Protein AF-A0A349UQ66-F1 (afdb_monomer)

Secondary structure (DSSP, 8-state):
------SSSHHHHHHHHHHHHHHHHSS-----PPPPPPPHHHHHHHHHHHHHHHHT----EEEE-TTT--EEEEESTTS----GGGHHHHHHHHHHHHH-TT-EEEEEEEEETTEEEEE---BS-TT-HHHHHHTT--TTHHHHHHHHHHHTT-SEEEEEEEEE--SSTTSS-TTS-GGGTTBGGG----SB--GGGEEEEEEEEETTEEEEEEES--TT-EEEE--EEESS-EEEEEE-TTSSEEEEEEEEETT----EEEE-S-HHHHHHHHHHHHHHHTT-EEEEEEEEEEGGG----TTPPPSEEEEEEHHHHHHHHHHS--HHHHHHHHHHHTTSSHHHHHHHHHHHHHHHH-

Sequence (358 aa):
MIVMKTWISSWRQVMWALALAVVLARGAAAQSRPAETPTFQQRAAAKIAEFESAHKAVAGVSVVDVRTGKPLVAFRANELRSPASNQKLLTSAFALARLGGDFRFVTRVYLAGQDVVVLGDYDPTTGDPVLAEQAQKTVYDEPDRWAQAVKAQTQGVRNVYVIVRRDHEAFRHPDWPGGQHDKWYAAPVASLNFNNNCFDVTWAVETGAAVPTLTPSAAGIRVDNQVRVGPRHVWRLTTNADDSVVTLTGTIARGSSDPLSAAVNDPPLLLGRVLADRIARAGVTVAGGAVAIDRERVVIKPEAQPLCQTVTPLADAMARANKRSLNMAAECLFLRAGDGTWAGSAKLMSETLAKEFA

pLDDT: mean 89.82, std 14.53, range [34.19, 98.75]

Mean predicted aligned error: 8.53 Å

Radius of gyration: 34.92 Å; Cα contacts (8 Å, |Δi|>4): 617; chains: 1; bounding box: 92×67×124 Å

Foldseek 3Di:
DDDDDDDDPPPVVVVVVVVVVVVVVVVPPPPPDPPPDDAPQRVVVVVQVVVCVVPVDHDFDWDADPVPRHTSYGRCPPPDDDCVLVVLVLLLVLLCLQQNQFHKWKWFWACDPQEIEIFGLQDQPQLAQVVCVVVVHGSCPVLLVSLVLVVVPAQAHAEYEQEWAPLDPQLADPPDPPVCDFALLRAHTISDAGHSQWKKWWWDQDPQATDIDIPPDAPQAAEAEPEGADCDQDKDWDADQLRSYIYIDYYHYPPDGDMGITHDRDRRQVSQRSSLRSNVVVNHHYHNGYDYDYNVPDDDDPPGDGSDMDIGGPVVLSCCCPVVVRNNSSVSSQCSSAVNHPVRSVVSSVVSCVVVPD

Solvent-accessible surface area (backbone atoms only — not comparable to full-atom values): 19842 Å² total; per-residue (Å²): 138,85,90,87,89,84,90,76,78,75,61,63,62,56,54,53,54,52,50,52,52,54,57,60,58,66,74,64,68,71,74,75,70,76,79,76,78,74,50,73,48,55,52,49,51,52,53,48,53,51,50,24,67,76,66,76,49,88,81,63,43,73,39,63,42,87,89,76,70,47,74,64,35,76,42,60,59,86,59,91,70,88,61,68,80,60,48,48,58,58,38,50,52,38,26,40,75,65,55,38,79,83,30,60,33,53,36,35,34,33,70,61,88,46,28,36,37,37,41,45,52,22,41,50,59,44,30,20,61,68,62,17,53,77,67,77,48,54,47,53,54,63,43,42,54,52,17,52,44,49,48,77,75,39,65,56,32,43,37,26,36,23,39,32,65,75,75,43,98,64,33,54,68,85,88,56,66,74,96,43,44,59,34,42,76,41,21,41,50,48,26,32,39,31,38,61,18,26,42,36,37,38,55,46,81,56,99,77,42,58,45,76,47,62,37,82,67,31,89,70,46,46,76,47,81,63,45,39,64,40,95,47,75,53,65,48,79,49,62,47,81,72,50,40,39,40,39,32,39,49,24,41,25,88,91,62,54,77,67,44,56,31,20,44,60,38,36,39,46,50,45,20,33,38,34,39,36,35,24,39,75,69,69,20,48,63,75,68,40,48,45,71,41,55,48,90,81,57,85,80,58,92,83,64,70,56,69,46,71,49,78,44,54,44,63,57,41,49,44,48,19,67,77,72,59,34,44,44,28,38,50,23,42,36,27,59,48,35,79,55,29,73,70,54,15,51,52,49,39,52,56,50,49,48,72,77,72,108

Nearest PDB structures (foldseek):
  1w5d-assembly1_A  TM=8.407E-01  e=1.326E-17  Bacillus subtilis
  2ex9-assembly1_A  TM=7.722E-01  e=2.239E-18  Escherichia coli
  2exb-assembly1_A  TM=7.715E-01  e=2.239E-18  Escherichia coli
  2ex2-assembly1_A  TM=7.784E-01  e=6.508E-18  Escherichia coli
  1w8y-assembly4_D  TM=7.994E-01  e=1.130E-15  Actinomadura sp. R39

Structure (mmCIF, N/CA/C/O backbone):
data_AF-A0A349UQ66-F1
#
_entry.id   AF-A0A349UQ66-F1
#
loop_
_atom_site.group_PDB
_atom_site.id
_atom_site.type_symbol
_atom_site.label_atom_id
_atom_site.label_alt_id
_atom_site.label_comp_id
_atom_site.label_asym_id
_atom_site.label_entity_id
_atom_site.label_seq_id
_atom_site.pdbx_PDB_ins_code
_atom_site.Cartn_x
_atom_site.Cartn_y
_atom_site.Cartn_z
_atom_site.occupancy
_atom_site.B_iso_or_equiv
_atom_site.auth_seq_id
_atom_site.auth_comp_id
_atom_site.auth_asym_id
_atom_site.auth_atom_id
_atom_site.pdbx_PDB_model_num
ATOM 1 N N . MET A 1 1 ? 68.318 39.816 -99.409 1.00 34.19 1 MET A N 1
ATOM 2 C CA . MET A 1 1 ? 67.307 40.896 -99.419 1.00 34.19 1 MET A CA 1
ATOM 3 C C . MET A 1 1 ? 66.052 40.359 -98.748 1.00 34.19 1 MET A C 1
ATOM 5 O O . MET A 1 1 ? 65.408 39.502 -99.317 1.00 34.19 1 MET A O 1
ATOM 9 N N . ILE A 1 2 ? 65.935 40.510 -97.428 1.00 38.47 2 ILE A N 1
ATOM 10 C CA . ILE A 1 2 ? 65.286 41.641 -96.731 1.00 38.47 2 ILE A CA 1
ATOM 11 C C . ILE A 1 2 ? 63.783 41.352 -96.509 1.00 38.47 2 ILE A C 1
ATOM 13 O O . ILE A 1 2 ? 62.978 41.482 -97.417 1.00 38.47 2 ILE A O 1
ATOM 17 N N . VAL A 1 3 ? 63.492 41.012 -95.241 1.00 40.66 3 VAL A N 1
ATOM 18 C CA . VAL A 1 3 ? 62.360 41.469 -94.401 1.00 40.66 3 VAL A CA 1
ATOM 19 C C . VAL A 1 3 ? 61.027 40.689 -94.399 1.00 40.66 3 VAL A C 1
ATOM 21 O O . VAL A 1 3 ? 60.507 40.258 -95.416 1.00 40.66 3 VAL A O 1
ATOM 24 N N . MET A 1 4 ? 60.492 40.582 -93.167 1.00 35.16 4 MET A N 1
ATOM 25 C CA . MET A 1 4 ? 59.161 40.131 -92.716 1.00 35.16 4 MET A CA 1
ATOM 26 C C . MET A 1 4 ? 58.945 38.628 -92.465 1.00 35.16 4 MET A C 1
ATOM 28 O O . MET A 1 4 ? 58.029 37.989 -92.969 1.00 35.16 4 MET A O 1
ATOM 32 N N . LYS A 1 5 ? 59.744 38.092 -91.533 1.00 44.28 5 LYS A N 1
ATOM 33 C CA . LYS A 1 5 ? 59.351 36.998 -90.630 1.00 44.28 5 LYS A CA 1
ATOM 34 C C . LYS A 1 5 ? 59.081 37.585 -89.246 1.00 44.28 5 LYS A C 1
ATOM 36 O O . LYS A 1 5 ? 60.048 37.909 -88.573 1.00 44.28 5 LYS A O 1
ATOM 41 N N . THR A 1 6 ? 57.813 37.678 -88.853 1.00 48.97 6 THR A N 1
ATOM 42 C CA . THR A 1 6 ? 57.271 37.585 -87.476 1.00 48.97 6 THR A CA 1
ATOM 43 C C . THR A 1 6 ? 55.869 38.185 -87.499 1.00 48.97 6 THR A C 1
ATOM 45 O O . THR A 1 6 ? 55.767 39.365 -87.787 1.00 48.97 6 THR A O 1
ATOM 48 N N . TRP A 1 7 ? 54.819 37.380 -87.244 1.00 43.44 7 TRP A N 1
ATOM 49 C CA . TRP A 1 7 ? 53.540 37.789 -86.601 1.00 43.44 7 TRP A CA 1
ATOM 50 C C . TRP A 1 7 ? 52.332 36.837 -86.760 1.00 43.44 7 TRP A C 1
ATOM 52 O O . TRP A 1 7 ? 51.206 37.267 -86.554 1.00 43.44 7 TRP A O 1
ATOM 62 N N . ILE A 1 8 ? 52.482 35.543 -87.089 1.00 46.09 8 ILE A N 1
ATOM 63 C CA . ILE A 1 8 ? 51.298 34.636 -87.127 1.00 46.09 8 ILE A CA 1
ATOM 64 C C . ILE A 1 8 ? 51.495 33.302 -86.368 1.00 46.09 8 ILE A C 1
ATOM 66 O O . ILE A 1 8 ? 50.544 32.554 -86.152 1.00 46.09 8 ILE A O 1
ATOM 70 N N . SER A 1 9 ? 52.687 32.992 -85.847 1.00 46.00 9 SER A N 1
ATOM 71 C CA . SER A 1 9 ? 52.951 31.675 -85.234 1.00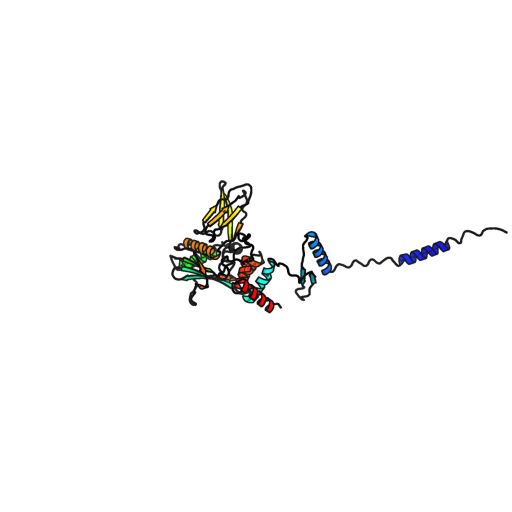 46.00 9 SER A CA 1
ATOM 72 C C . SER A 1 9 ? 52.685 31.561 -83.724 1.00 46.00 9 SER A C 1
ATOM 74 O O . SER A 1 9 ? 52.719 30.449 -83.204 1.00 46.00 9 SER A O 1
ATOM 76 N N . SER A 1 10 ? 52.386 32.648 -83.005 1.00 50.69 10 SER A N 1
ATOM 77 C CA . SER A 1 10 ? 52.276 32.641 -81.532 1.00 50.69 10 SER A CA 1
ATOM 78 C C . SER A 1 10 ? 50.868 32.389 -80.970 1.00 50.69 10 SER A C 1
ATOM 80 O O . SER A 1 10 ? 50.738 32.124 -79.780 1.00 50.69 10 SER A O 1
ATOM 82 N N . TRP A 1 11 ? 49.814 32.382 -81.795 1.00 44.34 11 TRP A N 1
ATOM 83 C CA . TRP A 1 11 ? 48.436 32.188 -81.304 1.00 44.34 11 TRP A CA 1
ATOM 84 C C . TRP A 1 11 ? 47.941 30.739 -81.373 1.00 44.34 11 TRP A C 1
ATOM 86 O O . TRP A 1 11 ? 47.072 30.344 -80.599 1.00 44.34 11 TRP A O 1
ATOM 96 N N . ARG A 1 12 ? 48.513 29.896 -82.245 1.00 48.03 12 ARG A N 1
ATOM 97 C CA . ARG A 1 12 ? 48.083 28.489 -82.355 1.00 48.03 12 ARG A CA 1
ATOM 98 C C . ARG A 1 12 ? 48.599 27.638 -81.191 1.00 48.03 12 ARG A C 1
ATOM 100 O O . ARG A 1 12 ? 47.863 26.786 -80.720 1.00 48.03 12 ARG A O 1
ATOM 107 N N . GLN A 1 13 ? 49.798 27.891 -80.662 1.00 49.00 13 GLN A N 1
ATOM 108 C CA . GLN A 1 13 ? 50.336 27.095 -79.544 1.00 49.00 13 GLN A CA 1
ATOM 109 C C . GLN A 1 13 ? 49.690 27.428 -78.186 1.00 49.00 13 GLN A C 1
ATOM 111 O O . GLN A 1 13 ? 49.506 26.528 -77.370 1.00 49.00 13 GLN A O 1
ATOM 116 N N . VAL A 1 14 ? 49.243 28.671 -77.972 1.00 51.75 14 VAL A N 1
ATOM 117 C CA . VAL A 1 14 ? 48.505 29.063 -76.754 1.00 51.75 14 VAL A CA 1
ATOM 118 C C . VAL A 1 14 ? 47.077 28.491 -76.757 1.00 51.75 14 VAL A C 1
ATOM 120 O O . VAL A 1 14 ? 46.583 28.046 -75.722 1.00 51.75 14 VAL A O 1
ATOM 123 N N . MET A 1 15 ? 46.441 28.396 -77.930 1.00 48.28 15 MET A N 1
ATOM 124 C CA . MET A 1 15 ? 45.089 27.838 -78.074 1.00 48.28 15 MET A CA 1
ATOM 125 C C . MET A 1 15 ? 45.021 26.313 -77.870 1.00 48.28 15 MET A C 1
ATOM 127 O O . MET A 1 15 ? 44.017 25.820 -77.361 1.00 48.28 15 MET A O 1
ATOM 131 N N . TRP A 1 16 ? 46.079 25.557 -78.193 1.00 48.06 16 TRP A N 1
ATOM 132 C CA . TRP A 1 16 ? 46.123 24.107 -77.928 1.00 48.06 16 TRP A CA 1
ATOM 133 C C . TRP A 1 16 ? 46.452 23.768 -76.463 1.00 48.06 16 TRP A C 1
ATOM 135 O O . TRP A 1 16 ? 45.915 22.795 -75.935 1.00 48.06 16 TRP A O 1
ATOM 145 N N . ALA A 1 17 ? 47.250 24.592 -75.770 1.00 48.84 17 ALA A N 1
ATOM 146 C CA . ALA A 1 17 ? 47.527 24.414 -74.340 1.00 48.84 17 ALA A CA 1
ATOM 147 C C . ALA A 1 17 ? 46.302 24.733 -73.455 1.00 48.84 17 ALA A C 1
ATOM 149 O O . ALA A 1 17 ? 46.040 24.029 -72.481 1.00 48.84 17 ALA A O 1
ATOM 150 N N . LEU A 1 18 ? 45.495 25.734 -73.831 1.00 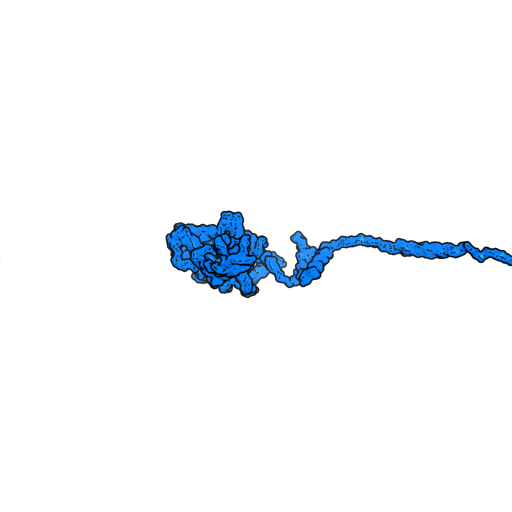48.06 18 LEU A N 1
ATOM 151 C CA . LEU A 1 18 ? 44.232 26.050 -73.149 1.00 48.06 18 LEU A CA 1
ATOM 152 C C . LEU A 1 18 ? 43.115 25.041 -73.464 1.00 48.06 18 LEU A C 1
ATOM 154 O O . LEU A 1 18 ? 42.317 24.728 -72.583 1.00 48.06 18 LEU A O 1
ATOM 158 N N . ALA A 1 19 ? 43.081 24.465 -74.670 1.00 50.81 19 ALA A N 1
ATOM 159 C CA . ALA A 1 19 ? 42.109 23.425 -75.012 1.00 50.81 19 ALA A CA 1
ATOM 160 C C . ALA A 1 19 ? 42.363 22.103 -74.259 1.00 50.81 19 ALA A C 1
ATOM 162 O O . ALA A 1 19 ? 41.409 21.465 -73.818 1.00 50.81 19 ALA A O 1
ATOM 163 N N . LEU A 1 20 ? 43.626 21.715 -74.029 1.00 47.91 20 LEU A N 1
ATOM 164 C CA . LEU A 1 20 ? 43.951 20.503 -73.263 1.00 47.91 20 LEU A CA 1
ATOM 165 C C . LEU A 1 20 ? 43.727 20.683 -71.748 1.00 47.91 20 LEU A C 1
ATOM 167 O O . LEU A 1 20 ? 43.276 19.753 -71.080 1.00 47.91 20 LEU A O 1
ATOM 171 N N . ALA A 1 21 ? 43.948 21.890 -71.213 1.00 49.84 21 ALA A N 1
ATOM 172 C CA . ALA A 1 21 ? 43.634 22.217 -69.820 1.00 49.84 21 ALA A CA 1
ATOM 173 C C . ALA A 1 21 ? 42.116 22.257 -69.550 1.00 49.84 21 ALA A C 1
ATOM 175 O O . ALA A 1 21 ? 41.668 21.826 -68.491 1.00 49.84 21 ALA A O 1
ATOM 176 N N . VAL A 1 22 ? 41.301 22.692 -70.520 1.00 51.09 22 VAL A N 1
ATOM 177 C CA . VAL A 1 22 ? 39.831 22.690 -70.395 1.00 51.09 22 VAL A CA 1
ATOM 178 C C . VAL A 1 22 ? 39.230 21.292 -70.600 1.00 51.09 22 VAL A C 1
ATOM 180 O O . VAL A 1 22 ? 38.212 20.977 -69.983 1.00 51.09 22 VAL A O 1
ATOM 183 N N . VAL A 1 23 ? 39.859 20.413 -71.389 1.00 51.09 23 VAL A N 1
ATOM 184 C CA . VAL A 1 23 ? 39.410 19.013 -71.538 1.00 51.09 23 VAL A CA 1
ATOM 185 C C . VAL A 1 23 ? 39.797 18.152 -70.325 1.00 51.09 23 VAL A C 1
ATOM 187 O O . VAL A 1 23 ? 38.997 17.316 -69.911 1.00 51.09 23 VAL A O 1
ATOM 190 N N . LEU A 1 24 ? 40.933 18.412 -69.665 1.00 48.69 24 LEU A N 1
ATOM 191 C CA . LEU A 1 24 ? 41.292 17.740 -68.404 1.00 48.69 24 LEU A CA 1
ATOM 192 C C . LEU A 1 24 ? 40.566 18.319 -67.173 1.00 48.69 24 LEU A C 1
ATOM 194 O O . LEU A 1 24 ? 40.288 17.578 -66.234 1.00 48.69 24 LEU A O 1
ATOM 198 N N . ALA A 1 25 ? 40.163 19.595 -67.190 1.00 48.03 25 ALA A N 1
ATOM 199 C CA . ALA A 1 25 ? 39.347 20.187 -66.121 1.00 48.03 25 ALA A CA 1
ATOM 200 C C . ALA A 1 25 ? 37.848 19.831 -66.212 1.00 48.03 25 ALA A C 1
ATOM 202 O O . ALA A 1 25 ? 37.127 19.947 -65.223 1.00 48.03 25 ALA A O 1
ATOM 203 N N . ARG A 1 26 ? 37.359 19.362 -67.369 1.00 48.78 26 ARG A N 1
ATOM 204 C CA . ARG A 1 26 ? 35.967 18.894 -67.538 1.00 48.78 26 ARG A CA 1
ATOM 205 C C . ARG A 1 26 ? 35.746 17.426 -67.157 1.00 48.78 26 ARG A C 1
ATOM 207 O O . ARG A 1 26 ? 34.597 17.017 -67.029 1.00 48.78 26 ARG A O 1
ATOM 214 N N . GLY A 1 27 ? 36.813 16.658 -66.929 1.00 49.09 27 GLY A N 1
ATOM 215 C CA . GLY A 1 27 ? 36.750 15.263 -66.467 1.00 49.09 27 GLY A CA 1
ATOM 216 C C . GLY A 1 27 ? 36.724 15.082 -64.944 1.00 49.09 27 GLY A C 1
ATOM 217 O O . GLY A 1 27 ? 36.554 13.962 -64.475 1.00 49.09 27 GLY A O 1
ATOM 218 N N . ALA A 1 28 ? 36.876 16.161 -64.169 1.00 49.22 28 ALA A N 1
ATOM 219 C CA . ALA A 1 28 ? 36.892 16.129 -62.704 1.00 49.22 28 ALA A CA 1
ATOM 220 C C . ALA A 1 28 ? 35.864 17.085 -62.078 1.00 49.22 28 ALA A C 1
ATOM 222 O O . ALA A 1 28 ? 36.033 17.541 -60.947 1.00 49.22 28 ALA A O 1
ATOM 223 N N . ALA A 1 29 ? 34.759 17.364 -62.779 1.00 52.31 29 ALA A N 1
ATOM 224 C CA . ALA A 1 29 ? 33.533 17.715 -62.079 1.00 52.31 29 ALA A CA 1
ATOM 225 C C . ALA A 1 29 ? 33.102 16.449 -61.336 1.00 52.31 29 ALA A C 1
ATOM 227 O O . ALA A 1 29 ? 32.403 15.604 -61.893 1.00 52.31 29 ALA A O 1
ATOM 228 N N . ALA A 1 30 ? 33.620 16.272 -60.117 1.00 56.97 30 ALA A N 1
ATOM 229 C CA . ALA A 1 30 ? 33.155 15.255 -59.196 1.00 56.97 30 ALA A CA 1
ATOM 230 C C . ALA A 1 30 ? 31.634 15.386 -59.156 1.00 56.97 30 ALA A C 1
ATOM 232 O O . ALA A 1 30 ? 31.110 16.364 -58.625 1.00 56.97 30 ALA A O 1
ATOM 233 N N . GLN A 1 31 ? 30.932 14.452 -59.804 1.00 56.97 31 GLN A N 1
ATOM 234 C CA . GLN A 1 31 ? 29.498 14.309 -59.639 1.00 56.97 31 GLN A CA 1
ATOM 235 C C . GLN A 1 31 ? 29.299 14.185 -58.137 1.00 56.97 31 GLN A C 1
ATOM 237 O O . GLN A 1 31 ? 29.732 13.201 -57.534 1.00 56.97 31 GLN A O 1
ATOM 242 N N . SER A 1 32 ? 28.749 15.229 -57.519 1.00 60.03 32 SER A N 1
ATOM 243 C CA . SER A 1 32 ? 28.380 15.198 -56.118 1.00 60.03 32 SER A CA 1
ATOM 244 C C . SER A 1 32 ? 27.398 14.045 -55.986 1.00 60.03 32 SER A C 1
ATOM 246 O O . SER A 1 32 ? 26.256 14.128 -56.438 1.00 60.03 32 SER A O 1
ATOM 248 N N . ARG A 1 33 ? 27.875 12.915 -55.447 1.00 63.25 33 ARG A N 1
ATOM 249 C CA . ARG A 1 33 ? 26.997 11.809 -55.079 1.00 63.25 33 ARG A CA 1
ATOM 250 C C . ARG A 1 33 ? 25.882 12.425 -54.233 1.00 63.25 33 ARG A C 1
ATOM 252 O O . ARG A 1 33 ? 26.213 13.171 -53.305 1.00 63.25 33 ARG A O 1
ATOM 259 N N . PRO A 1 34 ? 24.597 12.184 -54.551 1.00 62.28 34 PRO A N 1
ATOM 260 C CA . PRO A 1 34 ? 23.521 12.651 -53.691 1.00 62.28 34 PRO A CA 1
ATOM 261 C C . PRO A 1 34 ? 23.829 12.160 -52.277 1.00 62.28 34 PRO A C 1
ATOM 263 O O . PRO A 1 34 ? 24.165 10.988 -52.103 1.00 62.28 34 PRO A O 1
ATOM 266 N N . ALA A 1 35 ? 23.822 13.075 -51.303 1.00 70.94 35 ALA A N 1
ATOM 267 C CA . ALA A 1 35 ? 24.162 12.741 -49.928 1.00 70.94 35 ALA A CA 1
ATOM 268 C C . ALA A 1 35 ? 23.290 11.558 -49.490 1.00 70.94 35 ALA A C 1
ATOM 270 O O . ALA A 1 35 ? 22.060 11.650 -49.524 1.00 70.94 35 ALA A O 1
ATOM 271 N N . GLU A 1 36 ? 23.921 10.432 -49.150 1.00 80.88 36 GLU A N 1
ATOM 272 C CA . GLU A 1 36 ? 23.189 9.256 -48.694 1.00 80.88 36 GLU A CA 1
ATOM 273 C C . GLU A 1 36 ? 22.364 9.647 -47.469 1.00 80.88 36 GLU A C 1
ATOM 275 O O . GLU A 1 36 ? 22.871 10.243 -46.515 1.00 80.88 36 GLU A O 1
ATOM 280 N N . THR A 1 37 ? 21.063 9.350 -47.513 1.00 85.38 37 THR A N 1
ATOM 281 C CA . THR A 1 37 ? 20.193 9.604 -46.367 1.00 85.38 37 THR A CA 1
ATOM 282 C C . THR A 1 37 ? 20.671 8.728 -45.211 1.00 85.38 37 THR A C 1
ATOM 284 O O . THR A 1 37 ? 20.757 7.510 -45.392 1.00 85.38 37 THR A O 1
ATOM 287 N N . PRO A 1 38 ? 20.964 9.299 -44.028 1.00 87.88 38 PRO A N 1
ATOM 288 C CA . PRO A 1 38 ? 21.459 8.518 -42.908 1.00 87.88 38 PRO A CA 1
ATOM 289 C C . PRO A 1 38 ? 20.493 7.386 -42.553 1.00 87.88 38 PRO A C 1
ATOM 291 O O . PRO A 1 38 ? 19.284 7.598 -42.396 1.00 87.88 38 PRO A O 1
ATOM 294 N N . THR A 1 39 ? 21.039 6.185 -42.383 1.00 91.69 39 THR A N 1
ATOM 295 C CA . THR A 1 39 ? 20.297 5.010 -41.911 1.00 91.69 39 THR A CA 1
ATOM 296 C C . THR A 1 39 ? 19.649 5.281 -40.550 1.00 91.69 39 THR A C 1
ATOM 298 O O . THR A 1 39 ? 20.044 6.188 -39.810 1.00 91.69 39 THR A O 1
ATOM 301 N N . PHE A 1 40 ? 18.641 4.488 -40.175 1.00 90.75 40 PHE A N 1
ATOM 302 C CA . PHE A 1 40 ? 18.022 4.596 -38.849 1.00 90.75 40 PHE A CA 1
ATOM 303 C C . PHE A 1 40 ? 19.060 4.471 -37.722 1.00 90.75 40 PHE A C 1
ATOM 305 O O . PHE A 1 40 ? 19.048 5.266 -36.785 1.00 90.75 40 PHE A O 1
ATOM 312 N N . GLN A 1 41 ? 20.014 3.554 -37.878 1.00 90.25 41 GLN A N 1
ATOM 313 C CA . GLN A 1 41 ? 21.129 3.326 -36.967 1.00 90.25 41 GLN A CA 1
ATOM 314 C C . GLN A 1 41 ? 22.021 4.562 -36.832 1.00 90.25 41 GLN A C 1
ATOM 316 O O . GLN A 1 41 ? 22.325 4.977 -35.717 1.00 90.25 41 GLN A O 1
ATOM 321 N N . GLN A 1 42 ? 22.406 5.182 -37.952 1.00 91.94 42 GLN A N 1
ATOM 322 C CA . GLN A 1 42 ? 23.227 6.397 -37.944 1.00 91.94 42 GLN A CA 1
ATOM 323 C C . GLN A 1 42 ? 22.492 7.574 -37.293 1.00 91.94 42 GLN A C 1
ATOM 325 O O . GLN A 1 42 ? 23.088 8.304 -36.503 1.00 91.94 42 GLN A O 1
ATOM 330 N N . ARG A 1 43 ? 21.187 7.735 -37.558 1.00 94.69 43 ARG A N 1
ATOM 331 C CA . ARG A 1 43 ? 20.370 8.770 -36.900 1.00 94.69 43 ARG A CA 1
ATOM 332 C C . ARG A 1 43 ? 20.260 8.536 -35.394 1.00 94.69 43 ARG A C 1
ATOM 334 O O . ARG A 1 43 ? 20.397 9.486 -34.628 1.00 94.69 43 ARG A O 1
ATOM 341 N N . ALA A 1 44 ? 20.049 7.291 -34.970 1.00 94.75 44 ALA A N 1
ATOM 342 C CA . ALA A 1 44 ? 20.002 6.932 -33.557 1.00 94.75 44 ALA A CA 1
ATOM 343 C C . ALA A 1 44 ? 21.350 7.191 -32.867 1.00 94.75 44 ALA A C 1
ATOM 345 O O . ALA A 1 44 ? 21.381 7.846 -31.831 1.00 94.75 44 ALA A O 1
ATOM 346 N N . ALA A 1 45 ? 22.464 6.763 -33.471 1.00 94.38 45 ALA A N 1
ATOM 347 C CA . ALA A 1 45 ? 23.807 6.998 -32.942 1.00 94.38 45 ALA A CA 1
ATOM 348 C C . ALA A 1 45 ? 24.119 8.496 -32.795 1.00 94.38 45 ALA A C 1
ATOM 350 O O . ALA A 1 45 ? 24.632 8.913 -31.760 1.00 94.38 45 ALA A O 1
ATOM 351 N N . ALA A 1 46 ? 23.748 9.316 -33.785 1.00 95.62 46 ALA A N 1
ATOM 352 C CA . ALA A 1 46 ? 23.912 10.766 -33.709 1.00 95.62 46 ALA A CA 1
ATOM 353 C C . ALA A 1 46 ? 23.101 11.380 -32.555 1.00 95.62 46 ALA A C 1
ATOM 355 O O . ALA A 1 46 ? 23.631 12.195 -31.804 1.00 95.62 46 ALA A O 1
ATOM 356 N N . LYS A 1 47 ? 21.844 10.952 -32.363 1.00 96.44 47 LYS A N 1
ATOM 357 C CA . LYS A 1 47 ? 21.008 11.409 -31.240 1.00 96.44 47 LYS A CA 1
ATOM 358 C C . LYS A 1 47 ? 21.527 10.969 -29.879 1.00 96.44 47 LYS A C 1
ATOM 360 O O . LYS A 1 47 ? 21.448 11.740 -28.927 1.00 96.44 47 LYS A O 1
ATOM 365 N N . ILE A 1 48 ? 22.082 9.765 -29.788 1.00 96.19 48 ILE A N 1
ATOM 366 C CA . ILE A 1 48 ? 22.724 9.288 -28.564 1.00 96.19 48 ILE A CA 1
ATOM 367 C C . ILE A 1 48 ? 23.952 10.148 -28.253 1.00 96.19 48 ILE A C 1
ATOM 369 O O . ILE A 1 48 ? 24.051 10.671 -27.150 1.00 96.19 48 ILE A O 1
ATOM 373 N N . ALA A 1 49 ? 24.839 10.371 -29.226 1.00 95.88 49 ALA A N 1
ATOM 374 C CA . ALA A 1 49 ? 26.028 11.202 -29.034 1.00 95.88 49 ALA A CA 1
ATOM 375 C C . ALA A 1 49 ? 25.678 12.649 -28.634 1.00 95.88 49 ALA A C 1
ATOM 377 O O . ALA A 1 49 ? 26.297 13.211 -27.731 1.00 95.88 49 ALA A O 1
ATOM 378 N N . GLU A 1 50 ? 24.653 13.233 -29.264 1.00 97.00 50 GLU A N 1
ATOM 379 C CA . GLU A 1 50 ? 24.105 14.545 -28.901 1.00 97.00 50 GLU A CA 1
ATOM 380 C C . GLU A 1 50 ? 23.626 14.564 -27.440 1.00 97.00 50 GLU A C 1
ATOM 382 O O . GLU A 1 50 ? 24.009 15.453 -26.678 1.00 97.00 50 GLU A O 1
ATOM 387 N N . PHE A 1 51 ? 22.844 13.560 -27.025 1.00 96.62 51 PHE A N 1
ATOM 388 C CA . PHE A 1 51 ? 22.353 13.436 -25.652 1.00 96.62 51 PHE A CA 1
ATOM 389 C C . PHE A 1 51 ? 23.497 13.315 -24.638 1.00 96.62 51 PHE A C 1
ATOM 391 O O . PHE A 1 51 ? 23.509 14.055 -23.651 1.00 96.62 51 PHE A O 1
ATOM 398 N N . GLU A 1 52 ? 24.457 12.419 -24.887 1.00 97.06 52 GLU A N 1
ATOM 399 C CA . GLU A 1 52 ? 25.604 12.185 -24.003 1.00 97.06 52 GLU A CA 1
ATOM 400 C C . GLU A 1 52 ? 26.457 13.444 -23.844 1.00 97.06 52 GLU A C 1
ATOM 402 O O . GLU A 1 52 ? 26.800 13.817 -22.721 1.00 97.06 52 GLU A O 1
ATOM 407 N N . SER A 1 53 ? 26.735 14.143 -24.949 1.00 97.25 53 SER A N 1
ATOM 408 C CA . SER A 1 53 ? 27.497 15.393 -24.932 1.00 97.25 53 SER A CA 1
ATOM 409 C C . SER A 1 53 ? 26.760 16.506 -24.186 1.00 97.25 53 SER A C 1
ATOM 411 O O . SER A 1 53 ? 27.374 17.219 -23.393 1.00 97.25 53 SER A O 1
ATOM 413 N N . ALA A 1 54 ? 25.457 16.675 -24.431 1.00 97.88 54 ALA A N 1
ATOM 414 C CA . ALA A 1 54 ? 24.671 17.752 -23.831 1.00 97.88 54 ALA A CA 1
ATOM 415 C C . ALA A 1 54 ? 24.473 17.564 -22.318 1.00 97.88 54 ALA A C 1
ATOM 417 O O . ALA A 1 54 ? 24.522 18.535 -21.565 1.00 97.88 54 ALA A O 1
ATOM 418 N N . HIS A 1 55 ? 24.283 16.321 -21.866 1.00 96.44 55 HIS A N 1
ATOM 419 C CA . HIS A 1 55 ? 23.943 16.014 -20.472 1.00 96.44 55 HIS A CA 1
ATOM 420 C C . HIS A 1 55 ? 25.122 15.482 -19.654 1.00 96.44 55 HIS A C 1
ATOM 422 O O . HIS A 1 55 ? 24.959 15.239 -18.459 1.00 96.44 55 HIS A O 1
ATOM 428 N N . LYS A 1 56 ? 26.298 15.287 -20.270 1.00 95.44 56 LYS A N 1
ATOM 429 C CA . LYS A 1 56 ? 27.455 14.613 -19.653 1.00 95.44 56 LYS A CA 1
ATOM 430 C C . LYS A 1 56 ? 27.056 13.259 -19.049 1.00 95.44 56 LYS A C 1
ATOM 432 O O . LYS A 1 56 ? 27.425 12.928 -17.924 1.00 95.44 56 LYS A O 1
ATOM 437 N N . ALA A 1 57 ? 26.256 12.505 -19.799 1.00 93.69 57 ALA A N 1
ATOM 438 C CA . ALA A 1 57 ? 25.651 11.247 -19.378 1.00 93.69 57 ALA A CA 1
ATOM 439 C C . ALA A 1 57 ? 26.086 10.092 -20.287 1.00 93.69 57 ALA A C 1
ATOM 441 O O . ALA A 1 57 ? 26.643 10.305 -21.360 1.00 93.69 57 ALA A O 1
ATOM 442 N N . VAL A 1 58 ? 25.802 8.865 -19.852 1.00 92.88 58 VAL A N 1
ATOM 443 C CA . VAL A 1 58 ? 26.049 7.634 -20.609 1.00 92.88 58 VAL A CA 1
ATOM 444 C C . VAL A 1 58 ? 24.717 6.937 -20.860 1.00 92.88 58 VAL A C 1
ATOM 446 O O . VAL A 1 58 ? 23.984 6.643 -19.917 1.00 92.88 58 VAL A O 1
ATOM 449 N N . ALA A 1 59 ? 24.413 6.662 -22.125 1.00 93.94 59 ALA A N 1
ATOM 450 C CA . ALA A 1 59 ? 23.204 5.986 -22.563 1.00 93.94 59 ALA A CA 1
ATOM 451 C C . ALA A 1 59 ? 23.503 4.564 -23.061 1.00 93.94 59 ALA A C 1
ATOM 453 O O . ALA A 1 59 ? 24.528 4.293 -23.694 1.00 93.94 59 ALA A O 1
ATOM 454 N N . GLY A 1 60 ? 22.562 3.661 -22.787 1.00 94.00 60 GLY A N 1
ATOM 455 C CA . GLY A 1 60 ? 22.418 2.374 -23.461 1.00 94.00 60 GLY A CA 1
ATOM 456 C C . GLY A 1 60 ? 21.063 2.344 -24.163 1.00 94.00 60 GLY A C 1
ATOM 457 O O . GLY A 1 60 ? 20.060 2.747 -23.577 1.00 94.00 60 GLY A O 1
ATOM 458 N N . VAL A 1 61 ? 21.031 1.921 -25.426 1.00 95.31 61 VAL A N 1
ATOM 459 C CA . VAL A 1 61 ? 19.824 1.915 -26.261 1.00 95.31 61 VAL A CA 1
ATOM 460 C C . VAL A 1 61 ? 19.707 0.583 -26.991 1.00 95.31 61 VAL A C 1
ATOM 462 O O . VAL A 1 61 ? 20.609 0.184 -27.728 1.00 95.31 61 VAL A O 1
ATOM 465 N N . SER A 1 62 ? 18.560 -0.072 -26.821 1.00 95.00 62 SER A N 1
ATOM 466 C CA . SER A 1 62 ? 18.159 -1.259 -27.573 1.00 95.00 62 SER A CA 1
ATOM 467 C C . SER A 1 62 ? 16.802 -0.999 -28.218 1.00 95.00 62 SER A C 1
ATOM 469 O O . SER A 1 62 ? 15.841 -0.651 -27.532 1.00 95.00 62 SER A O 1
ATOM 471 N N . VAL A 1 63 ? 16.730 -1.130 -29.540 1.00 95.75 63 VAL A N 1
ATOM 472 C CA . VAL A 1 63 ? 15.483 -1.051 -30.308 1.00 95.75 63 VAL A CA 1
ATOM 473 C C . VAL A 1 63 ? 15.376 -2.324 -31.121 1.00 95.75 63 VAL A C 1
ATOM 475 O O . VAL A 1 63 ? 16.272 -2.629 -31.909 1.00 95.75 63 VAL A O 1
ATOM 478 N N . VAL A 1 64 ? 14.280 -3.050 -30.944 1.00 95.31 64 VAL A N 1
ATOM 479 C CA . VAL A 1 64 ? 14.051 -4.356 -31.564 1.00 95.31 64 VAL A CA 1
ATOM 480 C C . VAL A 1 64 ? 12.740 -4.318 -32.336 1.00 95.31 64 VAL A C 1
ATOM 482 O O . VAL A 1 64 ? 11.743 -3.772 -31.863 1.00 95.31 64 VAL A O 1
ATOM 485 N N . ASP A 1 65 ? 12.738 -4.894 -33.533 1.00 95.06 65 ASP A N 1
ATOM 486 C CA . ASP A 1 65 ? 11.508 -5.154 -34.270 1.00 95.06 65 ASP A CA 1
ATOM 487 C C . ASP A 1 65 ? 10.748 -6.301 -33.588 1.00 95.06 65 ASP A C 1
ATOM 489 O O . ASP A 1 65 ? 11.200 -7.443 -33.578 1.00 95.06 65 ASP A O 1
ATOM 493 N N . VAL A 1 66 ? 9.584 -6.001 -33.012 1.00 95.19 66 VAL A N 1
ATOM 494 C CA . VAL A 1 66 ? 8.811 -6.967 -32.211 1.00 95.19 66 VAL A CA 1
ATOM 495 C C . VAL A 1 66 ? 8.229 -8.131 -33.020 1.00 95.19 66 VAL A C 1
ATOM 497 O O . VAL A 1 66 ? 7.839 -9.133 -32.433 1.00 95.19 66 VAL A O 1
ATOM 500 N N . ARG A 1 67 ? 8.144 -8.021 -34.355 1.00 95.69 67 ARG A N 1
ATOM 501 C CA . ARG A 1 67 ? 7.619 -9.095 -35.217 1.00 95.69 67 ARG A CA 1
ATOM 502 C C . ARG A 1 67 ? 8.700 -10.102 -35.579 1.00 95.69 67 ARG A C 1
ATOM 504 O O . ARG A 1 67 ? 8.415 -11.283 -35.729 1.00 95.69 67 ARG A O 1
ATOM 511 N N . THR A 1 68 ? 9.920 -9.618 -35.777 1.00 95.56 68 THR A N 1
ATOM 512 C CA . THR A 1 68 ? 11.042 -10.414 -36.291 1.00 95.56 68 THR A CA 1
ATOM 513 C C . THR A 1 68 ? 12.110 -10.705 -35.241 1.00 95.56 68 THR A C 1
ATOM 515 O O . THR A 1 68 ? 12.997 -11.511 -35.502 1.00 95.56 68 THR A O 1
ATOM 518 N N . GLY A 1 69 ? 12.076 -10.022 -34.094 1.00 91.88 69 GLY A N 1
ATOM 519 C CA . GLY A 1 69 ? 13.118 -10.068 -33.066 1.00 91.88 69 GLY A CA 1
ATOM 520 C C . GLY A 1 69 ? 14.436 -9.410 -33.490 1.00 91.88 69 GLY A C 1
ATOM 521 O O . GLY A 1 69 ? 15.418 -9.465 -32.752 1.00 91.88 69 GLY A O 1
ATOM 522 N N . LYS A 1 70 ? 14.499 -8.792 -34.678 1.00 94.62 70 LYS A N 1
ATOM 523 C CA . LYS A 1 70 ? 15.749 -8.241 -35.208 1.00 94.62 70 LYS A CA 1
ATOM 524 C C . LYS A 1 70 ? 16.125 -6.943 -34.486 1.00 94.62 70 LYS A C 1
ATOM 526 O O . LYS A 1 70 ? 15.287 -6.039 -34.402 1.00 94.62 70 LYS A O 1
ATOM 531 N N . PRO A 1 71 ? 17.379 -6.796 -34.020 1.00 94.50 71 PRO A N 1
ATOM 532 C CA . PRO A 1 71 ? 17.845 -5.534 -33.468 1.00 94.50 71 PRO A CA 1
ATOM 533 C C . PRO A 1 71 ? 17.921 -4.483 -34.580 1.00 94.50 71 PRO A C 1
ATOM 535 O O . PRO A 1 71 ? 18.618 -4.653 -35.581 1.00 94.50 71 PRO A O 1
ATOM 538 N N . LEU A 1 72 ? 17.198 -3.382 -34.397 1.00 94.81 72 LEU A N 1
ATOM 539 C CA . LEU A 1 72 ? 17.256 -2.201 -35.254 1.00 94.81 72 LEU A CA 1
ATOM 540 C C . LEU A 1 72 ? 18.323 -1.221 -34.763 1.00 94.81 72 LEU A C 1
ATOM 542 O O . LEU A 1 72 ? 18.983 -0.591 -35.582 1.00 94.81 72 LEU A O 1
ATOM 546 N N . VAL A 1 73 ? 18.509 -1.108 -33.445 1.00 95.69 73 VAL A N 1
A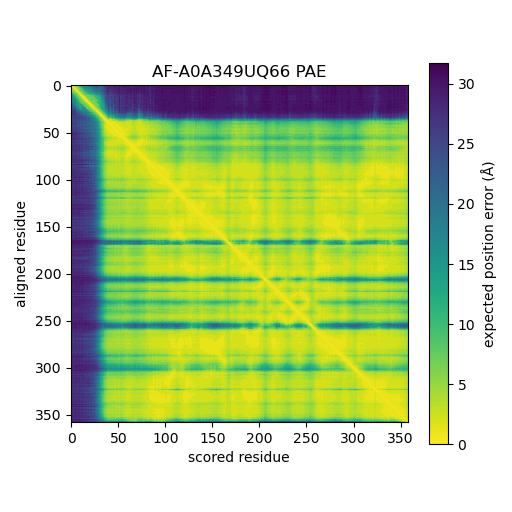TOM 547 C CA . VAL A 1 73 ? 19.583 -0.341 -32.793 1.00 95.69 73 VAL A CA 1
ATOM 548 C C . VAL A 1 73 ? 20.086 -1.145 -31.601 1.00 95.69 73 VAL A C 1
ATOM 550 O O . VAL A 1 73 ? 19.284 -1.609 -30.796 1.00 95.69 73 VAL A O 1
ATOM 553 N N . ALA A 1 74 ? 21.405 -1.271 -31.471 1.00 95.00 74 ALA A N 1
ATOM 554 C CA . ALA A 1 74 ? 22.059 -1.877 -30.317 1.00 95.00 74 ALA A CA 1
ATOM 555 C C . ALA A 1 74 ? 23.293 -1.044 -29.948 1.00 95.00 74 ALA A C 1
ATOM 557 O O . ALA A 1 74 ? 24.380 -1.241 -30.486 1.00 95.00 74 ALA A O 1
ATOM 558 N N . PHE A 1 75 ? 23.116 -0.072 -29.057 1.00 94.69 75 PHE A N 1
ATOM 559 C CA . PHE A 1 75 ? 24.181 0.804 -28.574 1.00 94.69 75 PHE A CA 1
ATOM 560 C C . PHE A 1 75 ? 24.389 0.560 -27.084 1.00 94.69 75 PHE A C 1
ATOM 562 O O . PHE A 1 75 ? 23.489 0.838 -26.294 1.00 94.69 75 PHE A O 1
ATOM 569 N N . ARG A 1 76 ? 25.543 -0.004 -26.697 1.00 95.06 76 ARG A N 1
ATOM 570 C CA . ARG A 1 76 ? 25.823 -0.432 -25.308 1.00 95.06 76 ARG A CA 1
ATOM 571 C C . ARG A 1 76 ? 24.689 -1.283 -24.703 1.00 95.06 76 ARG A C 1
ATOM 573 O O . ARG A 1 76 ? 24.419 -1.227 -23.509 1.00 95.06 76 ARG A O 1
ATOM 580 N N . ALA A 1 77 ? 24.003 -2.060 -25.546 1.00 94.44 77 ALA A N 1
ATOM 581 C CA . ALA A 1 77 ? 22.755 -2.742 -25.196 1.00 94.44 77 ALA A CA 1
ATOM 582 C C . ALA A 1 77 ? 22.930 -3.871 -24.162 1.00 94.44 77 ALA A C 1
ATOM 584 O O . ALA A 1 77 ? 21.969 -4.226 -23.491 1.00 94.44 77 ALA A O 1
ATOM 585 N N . ASN A 1 78 ? 24.151 -4.399 -24.019 1.00 94.06 78 ASN A N 1
ATOM 586 C CA . ASN A 1 78 ? 24.484 -5.480 -23.085 1.00 94.06 78 ASN A CA 1
ATOM 587 C C . ASN A 1 78 ? 25.203 -4.981 -21.819 1.00 94.06 78 ASN A C 1
ATOM 589 O O . ASN A 1 78 ? 25.659 -5.786 -21.011 1.00 94.06 78 ASN A O 1
ATOM 593 N N . GLU A 1 79 ? 25.358 -3.666 -21.647 1.00 95.56 79 GLU A N 1
ATOM 594 C CA . GLU A 1 79 ? 25.984 -3.104 -20.451 1.00 95.56 79 GLU A CA 1
ATOM 595 C C . GLU A 1 79 ? 24.950 -2.956 -19.331 1.00 95.56 79 GLU A C 1
ATOM 597 O O . GLU A 1 79 ? 23.881 -2.378 -19.535 1.00 95.56 79 GLU A O 1
ATOM 602 N N . LEU A 1 80 ? 25.274 -3.446 -18.131 1.00 94.69 80 LEU A N 1
ATOM 603 C CA . LEU A 1 80 ? 24.382 -3.355 -16.975 1.00 94.69 80 LEU A CA 1
ATOM 604 C C . LEU A 1 80 ? 24.169 -1.896 -16.551 1.00 94.69 80 LEU A C 1
ATOM 606 O O . LEU A 1 80 ? 25.114 -1.111 -16.431 1.00 94.69 80 LEU A O 1
ATOM 610 N N . ARG A 1 81 ? 22.909 -1.541 -16.287 1.00 93.12 81 ARG A N 1
ATOM 611 C CA . ARG A 1 81 ? 22.471 -0.208 -15.850 1.00 93.12 81 ARG A CA 1
ATOM 612 C C . ARG A 1 81 ? 21.399 -0.341 -14.774 1.00 93.12 81 ARG A C 1
ATOM 614 O O . ARG A 1 81 ? 20.717 -1.359 -14.706 1.00 93.12 81 ARG A O 1
ATOM 621 N N . SER A 1 82 ? 21.227 0.701 -13.958 1.00 92.56 82 SER A N 1
ATOM 622 C CA . SER A 1 82 ? 20.098 0.759 -13.025 1.00 92.56 82 SER A CA 1
ATOM 623 C C . SER A 1 82 ? 18.796 0.913 -13.820 1.00 92.56 82 SER A C 1
ATOM 625 O O . SER A 1 82 ? 18.654 1.900 -14.546 1.00 92.56 82 SER A O 1
ATOM 627 N N . PRO A 1 83 ? 17.842 -0.027 -13.710 1.00 95.25 83 PRO A N 1
ATOM 628 C CA . PRO A 1 83 ? 16.595 0.036 -14.467 1.00 95.25 83 PRO A CA 1
ATOM 629 C C . PRO A 1 83 ? 15.625 1.088 -13.914 1.00 95.25 83 PRO A C 1
ATOM 631 O O . PRO A 1 83 ? 14.647 1.435 -14.579 1.00 95.25 83 PRO A O 1
ATOM 634 N N . ALA A 1 84 ? 15.860 1.583 -12.692 1.00 95.31 84 ALA A N 1
ATOM 635 C CA . ALA A 1 84 ? 14.888 2.363 -11.934 1.00 95.31 84 ALA A CA 1
ATOM 636 C C . ALA A 1 84 ? 13.496 1.691 -11.982 1.00 95.31 84 ALA A C 1
ATOM 638 O O . ALA A 1 84 ? 13.374 0.471 -11.866 1.00 95.31 84 ALA A O 1
ATOM 639 N N . SER A 1 85 ? 12.429 2.464 -12.192 1.00 97.69 85 SER A N 1
ATOM 640 C CA . SER A 1 85 ? 11.064 1.925 -12.242 1.00 97.69 85 SER A CA 1
ATOM 641 C C . SER A 1 85 ? 10.770 1.014 -13.439 1.00 97.69 85 SER A C 1
ATOM 643 O O . SER A 1 85 ? 9.737 0.348 -13.417 1.00 97.69 85 SER A O 1
ATOM 645 N N . ASN A 1 86 ? 11.661 0.896 -14.431 1.00 97.25 86 ASN A N 1
ATOM 646 C CA . ASN A 1 86 ? 11.486 -0.099 -15.495 1.00 97.25 86 ASN A CA 1
ATOM 647 C C . ASN A 1 86 ? 11.577 -1.536 -14.956 1.00 97.25 86 ASN A C 1
ATOM 649 O O . ASN A 1 86 ? 11.038 -2.447 -15.581 1.00 97.25 86 ASN A O 1
ATOM 653 N N . GLN A 1 87 ? 12.155 -1.739 -13.763 1.00 97.69 87 GLN A N 1
ATOM 654 C CA . GLN A 1 87 ? 12.146 -3.027 -13.062 1.00 97.69 87 GLN A CA 1
ATOM 655 C C . GLN A 1 87 ? 10.727 -3.593 -12.886 1.00 97.69 87 GLN A C 1
ATOM 657 O O . GLN A 1 87 ? 10.534 -4.807 -12.931 1.00 97.69 87 GLN A O 1
ATOM 662 N N . LYS A 1 88 ? 9.713 -2.722 -12.770 1.00 98.50 88 LYS A N 1
ATOM 663 C CA . LYS A 1 88 ? 8.307 -3.122 -12.613 1.00 98.50 88 LYS A CA 1
ATOM 664 C C . LYS A 1 88 ? 7.770 -3.929 -13.797 1.00 98.50 88 LYS A C 1
ATOM 666 O O . LYS A 1 88 ? 6.817 -4.685 -13.616 1.00 98.50 88 LYS A O 1
ATOM 671 N N . LEU A 1 89 ? 8.377 -3.816 -14.983 1.00 97.56 89 LEU A N 1
ATOM 672 C CA . LEU A 1 89 ? 8.025 -4.648 -16.137 1.00 97.56 89 LEU A CA 1
ATOM 673 C C . LEU A 1 89 ? 8.364 -6.122 -15.874 1.00 97.56 89 LEU A C 1
ATOM 675 O O . LEU A 1 89 ? 7.524 -6.986 -16.116 1.00 97.56 89 LEU A O 1
ATOM 679 N N . LEU A 1 90 ? 9.542 -6.402 -15.305 1.00 97.62 90 LEU A N 1
ATOM 680 C CA . LEU A 1 90 ? 9.946 -7.759 -14.920 1.00 97.62 90 LEU A CA 1
ATOM 681 C C . LEU A 1 90 ? 9.091 -8.283 -13.764 1.00 97.62 90 LEU A C 1
ATOM 683 O O . LEU A 1 90 ? 8.614 -9.412 -13.822 1.00 97.62 90 LEU A O 1
ATOM 687 N N . THR A 1 91 ? 8.810 -7.444 -12.764 1.00 98.44 91 THR A N 1
ATOM 688 C CA . THR A 1 91 ? 7.889 -7.786 -11.669 1.00 98.44 91 THR A CA 1
ATOM 689 C C . THR A 1 91 ? 6.490 -8.136 -12.180 1.00 98.44 91 THR A C 1
ATOM 691 O O . THR A 1 91 ? 5.882 -9.100 -11.724 1.00 98.44 91 THR A O 1
ATOM 694 N N . SER A 1 92 ? 5.979 -7.380 -13.153 1.00 98.31 92 SER A N 1
ATOM 695 C CA . SER A 1 92 ? 4.666 -7.616 -13.759 1.00 98.31 92 SER A CA 1
ATOM 696 C C . SER A 1 92 ? 4.637 -8.918 -14.559 1.00 98.31 92 SER A C 1
ATOM 698 O O . SER A 1 92 ? 3.691 -9.692 -14.425 1.00 98.31 92 SER A O 1
ATOM 700 N N . ALA A 1 93 ? 5.681 -9.189 -15.350 1.00 98.12 93 ALA A N 1
ATOM 701 C CA . ALA A 1 93 ? 5.824 -10.450 -16.076 1.00 98.12 93 ALA A CA 1
ATOM 702 C C . ALA A 1 93 ? 5.904 -11.646 -15.114 1.00 98.12 93 ALA A C 1
ATOM 704 O O . ALA A 1 93 ? 5.228 -12.651 -15.320 1.00 98.12 93 ALA A O 1
ATOM 705 N N . PHE A 1 94 ? 6.662 -11.511 -14.023 1.00 98.50 94 PHE A N 1
ATOM 706 C CA . PHE A 1 94 ? 6.771 -12.527 -12.980 1.00 98.50 94 PHE A CA 1
ATOM 707 C C . PHE A 1 94 ? 5.431 -12.816 -12.303 1.00 98.50 94 PHE A C 1
ATOM 709 O O . PHE A 1 94 ? 5.038 -13.978 -12.195 1.00 98.50 94 PHE A O 1
ATOM 716 N N . ALA A 1 95 ? 4.703 -11.771 -11.900 1.00 98.31 95 ALA A N 1
ATOM 717 C CA . ALA A 1 95 ? 3.387 -11.916 -11.292 1.00 98.31 95 ALA A CA 1
ATOM 718 C C . ALA A 1 95 ? 2.399 -12.612 -12.238 1.00 98.31 95 ALA A C 1
ATOM 720 O O . ALA A 1 95 ? 1.710 -13.538 -11.819 1.00 98.31 95 ALA A O 1
ATOM 721 N N . LEU A 1 96 ? 2.375 -12.234 -13.521 1.00 98.19 96 LEU A N 1
ATOM 722 C CA . LEU A 1 96 ? 1.530 -12.886 -14.524 1.00 98.19 96 LEU A CA 1
ATOM 723 C C . LEU A 1 96 ? 1.887 -14.364 -14.719 1.00 98.19 96 LEU A C 1
ATOM 725 O O . LEU A 1 96 ? 0.984 -15.195 -14.744 1.00 98.19 96 LEU A O 1
ATOM 729 N N . ALA A 1 97 ? 3.176 -14.699 -14.817 1.00 97.88 97 ALA A N 1
ATOM 730 C CA . ALA A 1 97 ? 3.630 -16.075 -15.021 1.00 97.88 97 ALA A CA 1
ATOM 731 C C . ALA A 1 97 ? 3.313 -16.994 -13.826 1.00 97.88 97 ALA A C 1
ATOM 733 O O . ALA A 1 97 ? 2.988 -18.164 -14.007 1.00 97.88 97 ALA A O 1
ATOM 734 N N . ARG A 1 98 ? 3.399 -16.475 -12.594 1.00 97.81 98 ARG A N 1
ATOM 735 C CA . ARG A 1 98 ? 3.193 -17.257 -11.359 1.00 97.81 98 ARG A CA 1
ATOM 736 C C . ARG A 1 98 ? 1.749 -17.318 -10.893 1.00 97.81 98 ARG A C 1
ATOM 738 O O . ARG A 1 98 ? 1.312 -18.361 -10.418 1.00 97.81 98 ARG A O 1
ATOM 745 N N . LEU A 1 99 ? 1.042 -16.194 -10.960 1.00 98.00 99 LEU A N 1
ATOM 746 C CA . LEU A 1 99 ? -0.306 -16.059 -10.410 1.00 98.00 99 LEU A CA 1
ATOM 747 C C . LEU A 1 99 ? -1.387 -16.261 -11.481 1.00 98.00 99 LEU A C 1
ATOM 749 O O . LEU A 1 99 ? -2.487 -16.706 -11.158 1.00 98.00 99 LEU A O 1
ATOM 753 N N . GLY A 1 100 ? -1.074 -15.964 -12.746 1.00 97.88 100 GLY A N 1
ATOM 754 C CA . GLY A 1 100 ? -2.029 -15.941 -13.852 1.00 97.88 100 GLY A CA 1
ATOM 755 C C . GLY A 1 100 ? -2.813 -14.626 -13.939 1.00 97.88 100 GLY A C 1
ATOM 756 O O . GLY A 1 100 ? -3.028 -13.933 -12.945 1.00 97.88 100 GLY A O 1
ATOM 757 N N . GLY A 1 101 ? -3.275 -14.274 -15.144 1.00 97.44 101 GLY A N 1
ATOM 758 C CA . GLY A 1 101 ? -4.029 -13.031 -15.386 1.00 97.44 101 GLY A CA 1
ATOM 759 C C . GLY A 1 101 ? -5.381 -12.961 -14.661 1.00 97.44 101 GLY A C 1
ATOM 760 O O . GLY A 1 101 ? -5.846 -11.878 -14.305 1.00 97.44 101 GLY A O 1
ATOM 761 N N . ASP A 1 102 ? -5.979 -14.120 -14.374 1.00 98.00 102 ASP A N 1
ATOM 762 C CA . ASP A 1 102 ? -7.239 -14.234 -13.635 1.00 98.00 102 ASP A CA 1
ATOM 763 C C . ASP A 1 102 ? -7.060 -14.278 -12.115 1.00 98.00 102 ASP A C 1
ATOM 765 O O . ASP A 1 102 ? -8.043 -14.391 -11.379 1.00 98.00 102 ASP A O 1
ATOM 769 N N . PHE A 1 103 ? -5.828 -14.127 -11.619 1.00 98.62 103 PHE A N 1
ATOM 770 C CA . PHE A 1 103 ? -5.576 -14.053 -10.189 1.00 98.62 103 PHE A CA 1
ATOM 771 C C . PHE A 1 103 ? -6.404 -12.948 -9.528 1.00 98.62 103 PHE A C 1
ATOM 773 O O . PHE A 1 103 ? -6.620 -11.861 -10.087 1.00 98.62 103 PHE A O 1
ATOM 780 N N . ARG A 1 104 ? -6.863 -13.241 -8.311 1.00 98.44 104 ARG A N 1
ATOM 781 C CA . ARG A 1 104 ? -7.554 -12.300 -7.439 1.00 98.44 104 ARG A CA 1
ATOM 782 C C . ARG A 1 104 ? -6.884 -12.294 -6.073 1.00 98.44 104 ARG A C 1
ATOM 784 O O . ARG A 1 104 ? -6.741 -13.347 -5.454 1.00 98.44 104 ARG A O 1
ATOM 791 N N . PHE A 1 105 ? -6.541 -11.106 -5.597 1.00 98.38 105 PHE A N 1
ATOM 792 C CA . PHE A 1 105 ? -6.208 -10.887 -4.198 1.00 98.38 105 PHE A CA 1
ATOM 793 C C . PHE A 1 105 ? -7.459 -11.097 -3.353 1.00 98.38 105 PHE A C 1
ATOM 795 O O . PHE A 1 105 ? -8.550 -10.708 -3.775 1.00 98.38 105 PHE A O 1
ATOM 802 N N . VAL A 1 106 ? -7.310 -11.707 -2.174 1.00 97.69 106 VAL A N 1
ATOM 803 C CA . VAL A 1 106 ? -8.438 -11.911 -1.260 1.00 97.69 106 VAL A CA 1
ATOM 804 C C . VAL A 1 106 ? -8.070 -11.536 0.169 1.00 97.69 106 VAL A C 1
ATOM 806 O O . VAL A 1 106 ? -7.356 -12.277 0.846 1.00 97.69 106 VAL A O 1
ATOM 809 N N . THR A 1 107 ? -8.641 -10.435 0.654 1.00 97.62 107 THR A N 1
ATOM 810 C CA . THR A 1 107 ? -8.587 -10.048 2.070 1.00 97.62 107 THR A CA 1
ATOM 811 C C . THR A 1 107 ? -9.829 -1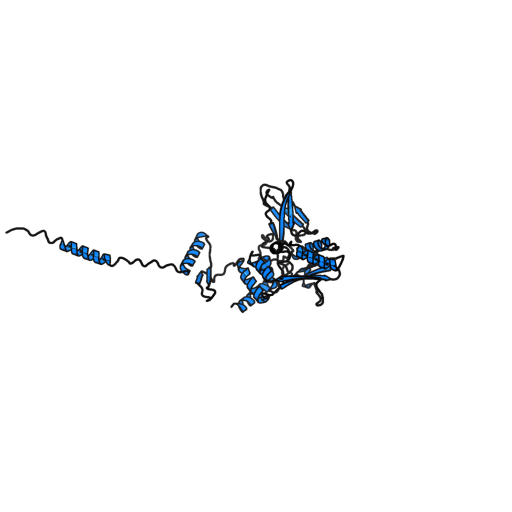0.572 2.777 1.00 97.62 107 THR A C 1
ATOM 813 O O . THR A 1 107 ? -10.943 -10.408 2.285 1.00 97.62 107 THR A O 1
ATOM 816 N N . ARG A 1 108 ? -9.658 -11.239 3.919 1.00 97.75 108 ARG A N 1
ATOM 817 C CA . ARG A 1 108 ? -10.744 -11.895 4.661 1.00 97.75 108 ARG A CA 1
ATOM 818 C C . ARG A 1 108 ? -10.849 -11.346 6.070 1.00 97.75 108 ARG A C 1
ATOM 820 O O . ARG A 1 108 ? -9.833 -11.177 6.741 1.00 97.75 108 ARG A O 1
ATOM 827 N N . VAL A 1 109 ? -12.079 -11.142 6.526 1.00 98.31 109 VAL A N 1
ATOM 828 C CA . VAL A 1 109 ? -12.383 -10.742 7.902 1.00 98.31 109 VAL A CA 1
ATOM 829 C C . VAL A 1 109 ? -13.131 -11.872 8.588 1.00 98.31 109 VAL A C 1
ATOM 831 O O . VAL A 1 109 ? -14.150 -12.341 8.087 1.00 98.31 109 VAL A O 1
ATOM 834 N N . TYR A 1 110 ? -12.636 -12.298 9.740 1.00 97.88 110 TYR A N 1
ATOM 835 C CA . TYR A 1 110 ? -13.210 -13.348 10.572 1.00 97.88 110 TYR A CA 1
ATOM 836 C C . TYR A 1 110 ? -13.626 -12.786 11.928 1.00 97.88 110 TYR A C 1
ATOM 838 O O . TYR A 1 110 ? -13.124 -11.751 12.368 1.00 97.88 110 TYR A O 1
ATOM 846 N N . LEU A 1 111 ? -14.494 -13.526 12.612 1.00 96.31 111 LEU A N 1
ATOM 847 C CA . LEU A 1 111 ? -14.790 -13.334 14.025 1.00 96.31 111 LEU A CA 1
ATOM 848 C C . LEU A 1 111 ? -14.432 -14.619 14.775 1.00 96.31 111 LEU A C 1
ATOM 850 O O . LEU A 1 111 ? -15.029 -15.670 14.550 1.00 96.31 111 LEU A O 1
ATOM 854 N N . ALA A 1 112 ? -13.427 -14.533 15.640 1.00 93.56 112 ALA A N 1
ATOM 855 C CA . ALA A 1 112 ? -12.935 -15.622 16.472 1.00 93.56 112 ALA A CA 1
ATOM 856 C C . ALA A 1 112 ? -13.334 -15.353 17.928 1.00 93.56 112 ALA A C 1
ATOM 858 O O . ALA A 1 112 ? -12.642 -14.656 18.671 1.00 93.56 112 ALA A O 1
ATOM 859 N N . GLY A 1 113 ? -14.497 -15.867 18.333 1.00 92.94 113 GLY A N 1
ATOM 860 C CA . GLY A 1 113 ? -15.098 -15.493 19.613 1.00 92.94 113 GLY A CA 1
ATOM 861 C C . GLY A 1 113 ? -15.461 -14.007 19.616 1.00 92.94 113 GLY A C 1
ATOM 862 O O . GLY A 1 113 ? -16.333 -13.591 18.862 1.00 92.94 113 GLY A O 1
ATOM 863 N N . GLN A 1 114 ? -14.784 -13.211 20.446 1.00 95.31 114 GLN A N 1
ATOM 864 C CA . GLN A 1 114 ? -14.963 -11.754 20.497 1.00 95.31 114 GLN A CA 1
ATOM 865 C C . GLN A 1 114 ? -13.858 -10.979 19.772 1.00 95.31 114 GLN A C 1
ATOM 867 O O . GLN A 1 114 ? -13.847 -9.756 19.846 1.00 95.31 114 GLN A O 1
ATOM 872 N N . ASP A 1 115 ? -12.923 -11.644 19.095 1.00 97.06 115 ASP A N 1
ATOM 873 C CA . ASP A 1 115 ? -11.859 -10.957 18.366 1.00 97.06 115 ASP A CA 1
ATOM 874 C C . ASP A 1 115 ? -12.148 -10.938 16.865 1.00 97.06 115 ASP A C 1
ATOM 876 O O . ASP A 1 115 ? -12.458 -11.964 16.257 1.00 97.06 115 ASP A O 1
ATOM 880 N N . VAL A 1 116 ? -12.015 -9.765 16.253 1.00 98.12 116 VAL A N 1
ATOM 881 C CA . VAL A 1 116 ? -12.046 -9.615 14.796 1.00 98.12 116 VAL A CA 1
ATOM 882 C C . VAL A 1 116 ? -10.654 -9.915 14.264 1.00 98.12 116 VAL A C 1
ATOM 884 O O . VAL A 1 116 ? -9.675 -9.407 14.797 1.00 98.12 116 VAL A O 1
ATOM 887 N N . VAL A 1 117 ? -10.550 -10.724 13.213 1.00 97.62 117 VAL A N 1
ATOM 888 C CA . VAL A 1 117 ? -9.264 -11.101 12.612 1.00 97.62 117 VAL A CA 1
ATOM 889 C C . VAL A 1 117 ? -9.274 -10.758 11.130 1.00 97.62 117 VAL A C 1
ATOM 891 O O . VAL A 1 117 ? -10.122 -11.251 10.391 1.00 97.62 117 VAL A O 1
ATOM 894 N N . VAL A 1 118 ? -8.318 -9.948 10.683 1.00 98.00 118 VAL A N 1
ATOM 895 C CA . VAL A 1 118 ? -8.137 -9.573 9.278 1.00 98.00 118 VAL A CA 1
ATOM 896 C C . VAL A 1 118 ? -6.926 -10.304 8.717 1.00 98.00 118 VAL A C 1
ATOM 898 O O . VAL A 1 118 ? -5.814 -10.160 9.223 1.00 98.00 118 VAL A O 1
ATOM 901 N N . LEU A 1 119 ? -7.137 -11.074 7.655 1.00 96.12 119 LEU A N 1
ATOM 902 C CA . LEU A 1 119 ? -6.090 -11.774 6.921 1.00 96.12 119 LEU A CA 1
ATOM 903 C C . LEU A 1 119 ? -5.995 -11.208 5.508 1.00 96.12 119 LEU A C 1
ATOM 905 O O . LEU A 1 119 ? -6.927 -11.361 4.719 1.00 96.12 119 LEU A O 1
ATOM 909 N N . GLY A 1 120 ? -4.863 -10.585 5.198 1.00 94.06 120 GLY A N 1
ATOM 910 C CA . GLY A 1 120 ? -4.577 -10.049 3.871 1.00 94.06 120 GLY A CA 1
ATOM 911 C C . GLY A 1 120 ? -3.749 -10.988 3.011 1.00 94.06 120 GLY A C 1
ATOM 912 O O . GLY A 1 120 ? -3.149 -11.950 3.499 1.00 94.06 120 GLY A O 1
ATOM 913 N N . ASP A 1 121 ? -3.709 -10.663 1.724 1.00 92.88 121 ASP A N 1
ATOM 914 C CA . ASP A 1 121 ? -2.976 -11.410 0.704 1.00 92.88 121 ASP A CA 1
ATOM 915 C C . ASP A 1 121 ? -2.040 -10.503 -0.115 1.00 92.88 121 ASP A C 1
ATOM 917 O O . ASP A 1 121 ? -1.887 -10.698 -1.314 1.00 92.88 121 ASP A O 1
ATOM 921 N N . TYR A 1 122 ? -1.440 -9.489 0.529 1.00 96.81 122 TYR A N 1
ATOM 922 C CA . TYR A 1 122 ? -0.643 -8.425 -0.112 1.00 96.81 122 TYR A CA 1
ATOM 923 C C . TYR A 1 122 ? -1.432 -7.591 -1.132 1.00 96.81 122 TYR A C 1
ATOM 925 O O . TYR A 1 122 ? -0.867 -7.088 -2.096 1.00 96.81 122 TYR A O 1
ATOM 933 N N . ASP A 1 123 ? -2.741 -7.422 -0.943 1.00 97.62 123 ASP A N 1
ATOM 934 C CA . ASP A 1 123 ? -3.529 -6.536 -1.801 1.00 97.62 123 ASP A CA 1
ATOM 935 C C . ASP A 1 123 ? -3.068 -5.073 -1.612 1.00 97.62 123 ASP A C 1
ATOM 937 O O . ASP A 1 123 ? -3.180 -4.554 -0.494 1.00 97.62 123 ASP A O 1
ATOM 941 N N . PRO A 1 124 ? -2.548 -4.384 -2.650 1.00 97.50 124 PRO A N 1
ATOM 942 C CA . PRO A 1 124 ? -2.123 -2.992 -2.529 1.00 97.50 124 PRO A CA 1
ATOM 943 C C . PRO A 1 124 ? -3.278 -1.993 -2.686 1.00 97.50 124 PRO A C 1
ATOM 945 O O . PRO A 1 124 ? -3.053 -0.791 -2.593 1.00 97.50 124 PRO A O 1
ATOM 948 N N . THR A 1 125 ? -4.494 -2.459 -2.982 1.00 97.56 125 THR A N 1
ATOM 949 C CA . THR A 1 125 ? -5.613 -1.603 -3.410 1.00 97.56 125 THR A CA 1
ATOM 950 C C . THR A 1 125 ? -6.587 -1.233 -2.296 1.00 97.56 125 THR A C 1
ATOM 952 O O . THR A 1 125 ? -7.441 -0.367 -2.491 1.00 97.56 125 THR A O 1
ATOM 955 N N . THR A 1 126 ? -6.472 -1.862 -1.122 1.00 97.88 126 THR A N 1
ATOM 956 C CA . THR A 1 126 ? -7.380 -1.614 0.005 1.00 97.88 126 THR A CA 1
ATOM 957 C C . THR A 1 126 ? -7.311 -0.140 0.409 1.00 97.88 126 THR A C 1
ATOM 959 O O . THR A 1 126 ? -6.272 0.355 0.847 1.00 97.88 126 THR A O 1
ATOM 962 N N . GLY A 1 127 ? -8.425 0.575 0.249 1.00 97.19 127 GLY A N 1
ATOM 963 C CA . GLY A 1 127 ? -8.483 2.013 0.507 1.00 97.19 127 GLY A CA 1
ATOM 964 C C . GLY A 1 127 ? -7.540 2.846 -0.368 1.00 97.19 127 GLY A C 1
ATOM 965 O O . GLY A 1 127 ? -7.120 3.907 0.072 1.00 97.19 127 GLY A O 1
ATOM 966 N N . ASP A 1 128 ? -7.155 2.390 -1.567 1.00 97.69 128 ASP A N 1
ATOM 967 C CA . ASP A 1 128 ? -6.336 3.200 -2.476 1.00 97.69 128 ASP A CA 1
ATOM 968 C C . ASP A 1 128 ? -7.112 4.468 -2.900 1.00 97.69 128 ASP A C 1
ATOM 970 O O . ASP A 1 128 ? -8.207 4.352 -3.459 1.00 97.69 128 ASP A O 1
ATOM 974 N N . PRO A 1 129 ? -6.564 5.679 -2.685 1.00 95.88 129 PRO A N 1
ATOM 975 C CA . PRO A 1 129 ? -7.270 6.931 -2.955 1.00 95.88 129 PRO A CA 1
ATOM 976 C C . PRO A 1 129 ? -7.579 7.161 -4.440 1.00 95.88 129 PRO A C 1
ATOM 978 O O . PRO A 1 129 ? -8.589 7.781 -4.757 1.00 95.88 129 PRO A O 1
ATOM 981 N N . VAL A 1 130 ? -6.762 6.639 -5.362 1.00 95.75 130 VAL A N 1
ATOM 982 C CA . VAL A 1 130 ? -6.992 6.774 -6.810 1.00 95.75 130 VAL A CA 1
ATOM 983 C C . VAL A 1 130 ? -8.139 5.872 -7.255 1.00 95.75 130 VAL A C 1
ATOM 985 O O . VAL A 1 130 ? -8.985 6.298 -8.037 1.00 95.75 130 VAL A O 1
ATOM 988 N N . LEU A 1 131 ? -8.181 4.631 -6.768 1.00 96.69 131 LEU A N 1
ATOM 989 C CA . LEU A 1 131 ? -9.264 3.694 -7.069 1.00 96.69 131 LEU A CA 1
ATOM 990 C C . LEU A 1 131 ? -10.569 4.115 -6.387 1.00 96.69 131 LEU A C 1
ATOM 992 O O . LEU A 1 131 ? -11.631 4.033 -7.003 1.00 96.69 131 LEU A O 1
ATOM 996 N N . ALA A 1 132 ? -10.494 4.612 -5.150 1.00 96.88 132 ALA A N 1
ATOM 997 C CA . ALA A 1 132 ? -11.642 5.165 -4.442 1.00 96.88 132 ALA A CA 1
ATOM 998 C C . ALA A 1 132 ? -12.241 6.355 -5.207 1.00 96.88 132 ALA A C 1
ATOM 1000 O O . ALA A 1 132 ? -13.437 6.349 -5.491 1.00 96.88 132 ALA A O 1
ATOM 1001 N N . GLU A 1 133 ? -11.412 7.314 -5.632 1.00 95.81 133 GLU A N 1
ATOM 1002 C CA . GLU A 1 133 ? -11.845 8.455 -6.449 1.00 95.81 133 GLU A CA 1
ATOM 1003 C C . GLU A 1 133 ? -12.511 8.000 -7.758 1.00 95.81 133 GLU A C 1
ATOM 1005 O O . GLU A 1 133 ? -13.619 8.436 -8.075 1.00 95.81 133 GLU A O 1
ATOM 1010 N N . GLN A 1 134 ? -11.886 7.072 -8.492 1.00 95.88 134 GLN A N 1
ATOM 1011 C CA . GLN A 1 134 ? -12.437 6.519 -9.737 1.00 95.88 134 GLN A CA 1
ATOM 1012 C C . GLN A 1 134 ? -13.795 5.835 -9.539 1.00 95.88 134 GLN A C 1
ATOM 1014 O O . GLN A 1 134 ? -14.643 5.882 -10.430 1.00 95.88 134 GLN A O 1
ATOM 1019 N N . ALA A 1 135 ? -14.005 5.215 -8.379 1.00 96.75 135 ALA A N 1
ATOM 1020 C CA . ALA A 1 135 ? -15.248 4.546 -8.016 1.00 96.75 135 ALA A CA 1
ATOM 1021 C C . ALA A 1 135 ? -16.276 5.470 -7.336 1.00 96.75 135 ALA A C 1
ATOM 1023 O O . ALA A 1 135 ? -17.330 4.979 -6.936 1.00 96.75 135 ALA A O 1
ATOM 1024 N N . GLN A 1 136 ? -15.987 6.772 -7.186 1.00 97.44 136 GLN A N 1
ATOM 1025 C CA . GLN A 1 136 ? -16.801 7.731 -6.422 1.00 97.44 136 GLN A CA 1
ATOM 1026 C C . GLN A 1 136 ? -17.042 7.289 -4.967 1.00 97.44 136 GLN A C 1
ATOM 1028 O O . GLN A 1 136 ? -18.124 7.464 -4.407 1.00 97.44 136 GLN A O 1
ATOM 1033 N N . LYS A 1 137 ? -16.012 6.694 -4.366 1.00 97.31 137 LYS A N 1
ATOM 1034 C CA . LYS A 1 137 ? -15.974 6.182 -2.996 1.00 97.31 137 LYS A CA 1
ATOM 1035 C C . LYS A 1 137 ? -14.936 6.930 -2.170 1.00 97.31 137 LYS A C 1
ATOM 1037 O O . LYS A 1 137 ? -14.146 7.722 -2.680 1.00 97.31 137 LYS A O 1
ATOM 1042 N N . THR A 1 138 ? -14.914 6.643 -0.879 1.00 97.50 138 THR A N 1
ATOM 1043 C CA . THR A 1 138 ? -13.849 7.051 0.034 1.00 97.50 138 THR A CA 1
ATOM 1044 C C . THR A 1 138 ? -12.875 5.900 0.272 1.00 97.50 138 THR A C 1
ATOM 1046 O O . THR A 1 138 ? -13.160 4.734 -0.004 1.00 97.50 138 THR A O 1
ATOM 1049 N N . VAL A 1 139 ? -11.725 6.211 0.869 1.00 98.06 139 VAL A N 1
ATOM 1050 C CA . VAL A 1 139 ? -10.768 5.184 1.307 1.00 98.06 139 VAL A CA 1
ATOM 1051 C C . VAL A 1 139 ? -11.318 4.308 2.443 1.00 98.06 139 VAL A C 1
ATOM 1053 O O . VAL A 1 139 ? -10.767 3.246 2.712 1.00 98.06 139 VAL A O 1
ATOM 1056 N N . TYR A 1 140 ? -12.414 4.713 3.100 1.00 98.56 140 TYR A N 1
ATOM 1057 C CA . TYR A 1 140 ? -13.018 3.996 4.229 1.00 98.56 140 TYR A CA 1
ATOM 1058 C C . TYR A 1 140 ? -14.125 3.019 3.834 1.00 98.56 140 TYR A C 1
ATOM 1060 O O . TYR A 1 140 ? -14.530 2.231 4.683 1.00 98.56 140 TYR A O 1
ATOM 1068 N N . ASP A 1 141 ? -14.592 3.025 2.583 1.00 98.19 141 ASP A N 1
ATOM 1069 C CA . ASP A 1 141 ? -15.726 2.202 2.143 1.00 98.19 141 ASP A CA 1
ATOM 1070 C C . ASP A 1 141 ? -15.528 0.707 2.430 1.00 98.19 141 ASP A C 1
ATOM 1072 O O . ASP A 1 141 ? -16.453 0.007 2.844 1.00 98.19 141 ASP A O 1
ATOM 1076 N N . GLU A 1 142 ? -14.307 0.209 2.238 1.00 97.69 142 GLU A N 1
ATOM 1077 C CA . GLU A 1 142 ? -13.993 -1.196 2.477 1.00 97.69 142 GLU A CA 1
ATOM 1078 C C . GLU A 1 142 ? -13.926 -1.527 3.986 1.00 97.69 142 GLU A C 1
ATOM 1080 O O . GLU A 1 142 ? -14.655 -2.426 4.421 1.00 97.69 142 GLU A O 1
ATOM 1085 N N . PRO A 1 143 ? -13.184 -0.769 4.825 1.00 98.38 143 PRO A N 1
ATOM 1086 C CA . PRO A 1 143 ? -13.305 -0.856 6.282 1.00 98.38 143 PRO A CA 1
ATOM 1087 C C . PRO A 1 143 ? -14.737 -0.715 6.824 1.00 98.38 143 PRO A C 1
ATOM 1089 O O . PRO A 1 143 ? -15.099 -1.405 7.776 1.00 98.38 143 PRO A O 1
ATOM 1092 N N . ASP A 1 144 ? -15.571 0.140 6.228 1.00 98.75 144 ASP A N 1
ATOM 1093 C CA . ASP A 1 144 ? -16.979 0.302 6.605 1.00 98.75 144 ASP A CA 1
ATOM 1094 C C . ASP A 1 144 ? -17.793 -0.947 6.324 1.00 98.75 144 ASP A C 1
ATOM 1096 O O . ASP A 1 144 ? -18.557 -1.406 7.177 1.00 98.75 144 ASP A O 1
ATOM 1100 N N . ARG A 1 145 ? -17.609 -1.536 5.143 1.00 98.62 145 ARG A N 1
ATOM 1101 C CA . ARG A 1 145 ? -18.266 -2.787 4.775 1.00 98.62 145 ARG A CA 1
ATOM 1102 C C . ARG A 1 145 ? -17.891 -3.911 5.739 1.00 98.62 145 ARG A C 1
ATOM 1104 O O . ARG A 1 145 ? -18.763 -4.671 6.162 1.00 98.62 145 ARG A O 1
ATOM 1111 N N . TRP A 1 146 ? -16.619 -3.991 6.130 1.00 98.69 146 TRP A N 1
ATOM 1112 C CA . TRP A 1 146 ? -16.152 -4.944 7.137 1.00 98.69 146 TRP A CA 1
ATOM 1113 C C . TRP A 1 146 ? -16.770 -4.674 8.511 1.00 98.69 146 TRP A C 1
ATOM 1115 O O . TRP A 1 146 ? -17.242 -5.605 9.164 1.00 98.69 146 TRP A O 1
ATOM 1125 N N . ALA A 1 147 ? -16.839 -3.409 8.931 1.00 98.75 147 ALA A N 1
ATOM 1126 C CA . ALA A 1 147 ? -17.467 -3.012 10.186 1.00 98.75 147 ALA A CA 1
ATOM 1127 C C . ALA A 1 147 ? -18.960 -3.380 10.242 1.00 98.75 147 ALA A C 1
ATOM 1129 O O . ALA A 1 147 ? -19.427 -3.883 11.265 1.00 98.75 147 ALA A O 1
ATOM 1130 N N . GLN A 1 148 ? -19.704 -3.208 9.143 1.00 98.75 148 GLN A N 1
ATOM 1131 C CA . GLN A 1 148 ? -21.103 -3.646 9.068 1.00 98.75 148 GLN A CA 1
ATOM 1132 C C . GLN A 1 148 ? -21.238 -5.172 9.159 1.00 98.75 148 GLN A C 1
ATOM 1134 O O . GLN A 1 148 ? -22.137 -5.665 9.843 1.00 98.75 148 GLN A O 1
ATOM 1139 N N . ALA A 1 149 ? -20.331 -5.930 8.533 1.00 98.62 149 ALA A N 1
ATOM 1140 C CA . ALA A 1 149 ? -20.316 -7.387 8.653 1.00 98.62 149 ALA A CA 1
ATOM 1141 C C . ALA A 1 149 ? -20.061 -7.840 10.103 1.00 98.62 149 ALA A C 1
ATOM 1143 O O . ALA A 1 149 ? -20.715 -8.766 10.573 1.00 98.62 149 ALA A O 1
ATOM 1144 N N . VAL A 1 150 ? -19.172 -7.158 10.835 1.00 98.62 150 VAL A N 1
ATOM 1145 C CA . VAL A 1 150 ? -18.932 -7.409 12.269 1.00 98.62 150 VAL A CA 1
ATOM 1146 C C . VAL A 1 150 ? -20.164 -7.063 13.109 1.00 98.62 150 VAL A C 1
ATOM 1148 O O . VAL A 1 150 ? -20.596 -7.875 13.928 1.00 98.62 150 VAL A O 1
ATOM 1151 N N . LYS A 1 151 ? -20.774 -5.894 12.879 1.00 98.50 151 LYS A N 1
ATOM 1152 C CA . LYS A 1 151 ? -21.992 -5.444 13.575 1.00 98.50 151 LYS A CA 1
ATOM 1153 C C . LYS A 1 151 ? -23.145 -6.435 13.455 1.00 98.50 151 LYS A C 1
ATOM 1155 O O . LYS A 1 151 ? -23.893 -6.623 14.410 1.00 98.50 151 LYS A O 1
ATOM 1160 N N . ALA A 1 152 ? -23.288 -7.075 12.297 1.00 98.25 152 ALA A N 1
ATOM 1161 C CA . ALA A 1 152 ? -24.323 -8.079 12.078 1.00 98.25 152 ALA A CA 1
ATOM 1162 C C . ALA A 1 152 ? -24.163 -9.327 12.970 1.00 98.25 152 ALA A C 1
ATOM 1164 O O . ALA A 1 152 ? -25.112 -10.092 13.107 1.00 98.25 152 ALA A O 1
ATOM 1165 N N . GLN A 1 153 ? -22.985 -9.538 13.568 1.00 97.94 153 GLN A N 1
ATOM 1166 C CA . GLN A 1 153 ? -22.656 -10.740 14.340 1.00 97.94 153 GLN A CA 1
ATOM 1167 C C . GLN A 1 153 ? -22.526 -10.490 15.844 1.00 97.94 153 GLN A C 1
ATOM 1169 O O . GLN A 1 153 ? -22.745 -11.402 16.636 1.00 97.94 153 GLN A O 1
ATOM 1174 N N . THR A 1 154 ? -22.139 -9.284 16.262 1.00 97.88 154 THR A N 1
ATOM 1175 C CA . THR A 1 154 ? -21.878 -8.985 17.676 1.00 97.88 154 THR A CA 1
ATOM 1176 C C . THR A 1 154 ? -22.127 -7.517 18.014 1.00 97.88 154 THR A C 1
ATOM 1178 O O . THR A 1 154 ? -22.031 -6.638 17.162 1.00 97.88 154 THR A O 1
ATOM 1181 N N . GLN A 1 155 ? -22.416 -7.252 19.289 1.00 97.38 155 GLN A N 1
ATOM 1182 C CA . GLN A 1 155 ? -22.490 -5.902 19.866 1.00 97.38 155 GLN A CA 1
ATOM 1183 C C . GLN A 1 155 ? -21.172 -5.468 20.528 1.00 97.38 155 GLN A C 1
ATOM 1185 O O . GLN A 1 155 ? -21.006 -4.300 20.875 1.00 97.38 155 GLN A O 1
ATOM 1190 N N . GLY A 1 156 ? -20.218 -6.392 20.688 1.00 98.00 156 GLY A N 1
ATOM 1191 C CA . GLY A 1 156 ? -18.931 -6.116 21.316 1.00 98.00 156 GLY A CA 1
ATOM 1192 C C . GLY A 1 156 ? -17.791 -6.944 20.732 1.00 98.00 156 GLY A C 1
ATOM 1193 O O . GLY A 1 156 ? -17.934 -8.141 20.472 1.00 98.00 156 GLY A O 1
ATOM 1194 N N . VAL A 1 157 ? -16.651 -6.286 20.561 1.00 98.19 157 VAL A N 1
ATOM 1195 C CA . VAL A 1 157 ? -15.381 -6.846 20.112 1.00 98.19 157 VAL A CA 1
ATOM 1196 C C . VAL A 1 157 ? -14.323 -6.543 21.166 1.00 98.19 157 VAL A C 1
ATOM 1198 O O . VAL A 1 157 ? -14.220 -5.428 21.682 1.00 98.19 157 VAL A O 1
ATOM 1201 N N . ARG A 1 158 ? -13.514 -7.548 21.489 1.00 98.06 158 ARG A N 1
ATOM 1202 C CA . ARG A 1 158 ? -12.379 -7.403 22.389 1.00 98.06 158 ARG A CA 1
ATOM 1203 C C . ARG A 1 158 ? -11.205 -6.781 21.641 1.00 98.06 158 ARG A C 1
ATOM 1205 O O . ARG A 1 158 ? -10.852 -5.657 21.965 1.00 98.06 158 ARG A O 1
ATOM 1212 N N . ASN A 1 159 ? -10.656 -7.447 20.627 1.00 97.81 159 ASN A N 1
ATOM 1213 C CA . ASN A 1 159 ? -9.553 -6.917 19.818 1.00 97.81 159 ASN A CA 1
ATOM 1214 C C . ASN A 1 159 ? -9.838 -6.996 18.314 1.00 97.81 159 ASN A C 1
ATOM 1216 O O . ASN A 1 159 ? -10.604 -7.842 17.854 1.00 97.81 159 ASN A O 1
ATOM 1220 N N . VAL A 1 160 ? -9.157 -6.145 17.550 1.00 98.12 160 VAL A N 1
ATOM 1221 C CA . VAL A 1 160 ? -9.011 -6.242 16.096 1.00 98.12 160 VAL A CA 1
ATOM 1222 C C . VAL A 1 160 ? -7.585 -6.695 15.790 1.00 98.12 160 VAL A C 1
ATOM 1224 O O . VAL A 1 160 ? -6.632 -5.927 15.902 1.00 98.12 160 VAL A O 1
ATOM 1227 N N . TYR A 1 161 ? -7.432 -7.956 15.409 1.00 97.75 161 TYR A N 1
ATOM 1228 C CA . TYR A 1 161 ? -6.161 -8.540 15.014 1.00 97.75 161 TYR A CA 1
ATOM 1229 C C . TYR A 1 161 ? -5.918 -8.381 13.516 1.00 97.75 161 TYR A C 1
ATOM 1231 O O . TYR A 1 161 ? -6.728 -8.812 12.698 1.00 97.75 161 TYR A O 1
ATOM 1239 N N . VAL A 1 162 ? -4.771 -7.812 13.156 1.00 97.00 162 VAL A N 1
ATOM 1240 C CA . VAL A 1 162 ? -4.284 -7.741 11.772 1.00 97.00 162 VAL A CA 1
ATOM 1241 C C . VAL A 1 162 ? -3.143 -8.731 11.597 1.00 97.00 162 VAL A C 1
ATOM 1243 O O . VAL A 1 162 ? -2.146 -8.684 12.320 1.00 97.00 162 VAL A O 1
ATOM 1246 N N . ILE A 1 163 ? -3.313 -9.680 10.676 1.00 94.94 163 ILE A N 1
ATOM 1247 C CA . ILE A 1 163 ? -2.355 -10.770 10.506 1.00 94.94 163 ILE A CA 1
ATOM 1248 C C . ILE A 1 163 ? -1.247 -10.352 9.547 1.00 94.94 163 ILE A C 1
ATOM 1250 O O . ILE A 1 163 ? -1.497 -10.037 8.379 1.00 94.94 163 ILE A O 1
ATOM 1254 N N . VAL A 1 164 ? -0.015 -10.381 10.049 1.00 92.06 164 VAL A N 1
ATOM 1255 C CA . VAL A 1 164 ? 1.167 -9.900 9.337 1.00 92.06 164 VAL A CA 1
ATOM 1256 C C . VAL A 1 164 ? 2.085 -11.047 8.954 1.00 92.06 164 VAL A C 1
ATOM 1258 O O . VAL A 1 164 ? 2.311 -11.967 9.732 1.00 92.06 164 VAL A O 1
ATOM 1261 N N . ARG A 1 165 ? 2.645 -10.990 7.749 1.00 87.25 165 ARG A N 1
ATOM 1262 C CA . ARG A 1 165 ? 3.848 -11.751 7.402 1.00 87.25 165 ARG A CA 1
ATOM 1263 C C . ARG A 1 165 ? 5.033 -10.800 7.498 1.00 87.25 165 ARG A C 1
ATOM 1265 O O . ARG A 1 165 ? 5.096 -9.838 6.733 1.00 87.25 165 ARG A O 1
ATOM 1272 N N . ARG A 1 166 ? 5.926 -11.034 8.459 1.00 73.81 166 ARG A N 1
ATOM 1273 C CA . ARG A 1 166 ? 7.139 -10.230 8.639 1.00 73.81 166 ARG A CA 1
ATOM 1274 C C . ARG A 1 166 ? 8.311 -10.942 7.978 1.00 73.81 166 ARG A C 1
ATOM 1276 O O . ARG A 1 166 ? 8.775 -11.950 8.492 1.00 73.81 166 ARG A O 1
ATOM 1283 N N . ASP A 1 167 ? 8.779 -10.399 6.861 1.00 68.69 167 ASP A N 1
ATOM 1284 C CA . ASP A 1 167 ? 10.101 -10.746 6.321 1.00 68.69 167 ASP A CA 1
ATOM 1285 C C . ASP A 1 167 ? 11.197 -9.920 7.018 1.00 68.69 167 ASP A C 1
ATOM 1287 O O . ASP A 1 167 ? 12.228 -10.426 7.449 1.00 68.69 167 ASP A O 1
ATOM 1291 N N . HIS A 1 168 ? 10.904 -8.637 7.244 1.00 69.62 168 HIS A N 1
ATOM 1292 C CA . HIS A 1 168 ? 11.731 -7.717 8.018 1.00 69.62 168 HIS A CA 1
ATOM 1293 C C . HIS A 1 168 ? 10.875 -6.908 8.992 1.00 69.62 168 HIS A C 1
ATOM 1295 O O . HIS A 1 168 ? 9.729 -6.570 8.688 1.00 69.62 168 HIS A O 1
ATOM 1301 N N . GLU A 1 169 ? 11.451 -6.541 10.142 1.00 71.06 169 GLU A N 1
ATOM 1302 C CA . GLU A 1 169 ? 10.750 -5.791 11.196 1.00 71.06 169 GLU A CA 1
ATOM 1303 C C . GLU A 1 169 ? 10.168 -4.459 10.700 1.00 71.06 169 GLU A C 1
ATOM 1305 O O . GLU A 1 169 ? 9.097 -4.058 11.146 1.00 71.06 169 GLU A O 1
ATOM 1310 N N . ALA A 1 170 ? 10.841 -3.810 9.745 1.00 80.44 170 ALA A N 1
ATOM 1311 C CA . ALA A 1 170 ? 10.479 -2.490 9.233 1.00 80.44 170 ALA A CA 1
ATOM 1312 C C . ALA A 1 170 ? 9.591 -2.506 7.976 1.00 80.44 170 ALA A C 1
ATOM 1314 O O . ALA A 1 170 ? 9.339 -1.436 7.423 1.00 80.44 170 ALA A O 1
ATOM 1315 N N . PHE A 1 171 ? 9.166 -3.678 7.478 1.00 91.50 171 PHE A N 1
ATOM 1316 C CA . PHE A 1 171 ? 8.367 -3.801 6.243 1.00 91.50 171 PHE A CA 1
ATOM 1317 C C . PHE A 1 171 ? 9.017 -3.140 5.010 1.00 91.50 171 PHE A C 1
ATOM 1319 O O . PHE A 1 171 ? 8.337 -2.640 4.112 1.00 91.50 171 PHE A O 1
ATOM 1326 N N . ARG A 1 172 ? 10.352 -3.092 4.976 1.00 93.00 172 ARG A N 1
ATOM 1327 C CA . ARG A 1 172 ? 11.149 -2.384 3.967 1.00 93.00 172 ARG A CA 1
ATOM 1328 C C . ARG A 1 172 ? 12.337 -3.228 3.553 1.00 93.00 172 ARG A C 1
ATOM 1330 O O . ARG A 1 172 ? 12.923 -3.912 4.391 1.00 93.00 172 ARG A O 1
ATOM 1337 N N . HIS A 1 173 ? 12.718 -3.113 2.287 1.00 92.44 173 HIS A N 1
ATOM 1338 C CA . HIS A 1 173 ? 13.943 -3.729 1.807 1.00 92.44 173 HIS A CA 1
ATOM 1339 C C . HIS A 1 173 ? 15.164 -3.067 2.487 1.00 92.44 173 HIS A C 1
ATOM 1341 O O . HIS A 1 173 ? 15.227 -1.834 2.517 1.00 92.44 173 HIS A O 1
ATOM 1347 N N . PRO A 1 174 ? 16.151 -3.833 2.990 1.00 89.19 174 PRO A N 1
ATOM 1348 C CA . PRO A 1 174 ? 17.318 -3.287 3.697 1.00 89.19 174 PRO A CA 1
ATOM 1349 C C . PRO A 1 174 ? 18.148 -2.276 2.890 1.00 89.19 174 PRO A C 1
ATOM 1351 O O . PRO A 1 174 ? 18.674 -1.320 3.450 1.00 89.19 174 PRO A O 1
ATOM 1354 N N . ASP A 1 175 ? 18.230 -2.464 1.571 1.00 91.31 175 ASP A N 1
ATOM 1355 C CA . ASP A 1 175 ? 18.979 -1.570 0.672 1.00 91.31 175 ASP A CA 1
ATOM 1356 C C . ASP A 1 175 ? 18.274 -0.234 0.369 1.00 91.31 175 ASP A C 1
ATOM 1358 O O . ASP A 1 175 ? 18.826 0.618 -0.335 1.00 91.31 175 ASP A O 1
ATOM 1362 N N . TRP A 1 176 ? 17.043 -0.024 0.845 1.00 93.50 176 TRP A N 1
ATOM 1363 C CA . TRP A 1 176 ? 16.361 1.250 0.632 1.00 93.50 176 TRP A CA 1
ATOM 1364 C C . TRP A 1 176 ? 17.002 2.367 1.471 1.00 93.50 176 TRP A C 1
ATOM 1366 O O . TRP A 1 176 ? 17.302 2.167 2.649 1.00 93.50 176 TRP A O 1
ATOM 1376 N N . PRO A 1 177 ? 17.203 3.578 0.913 1.00 93.25 177 PRO A N 1
ATOM 1377 C CA . PRO A 1 177 ? 17.830 4.662 1.659 1.00 93.25 177 PRO A CA 1
ATOM 1378 C C . PRO A 1 177 ? 16.975 5.110 2.852 1.00 93.25 177 PRO A C 1
ATOM 1380 O O . PRO A 1 177 ? 15.919 5.722 2.673 1.00 93.25 177 PRO A O 1
ATOM 1383 N N . GLY A 1 178 ? 17.483 4.909 4.072 1.00 91.88 178 GLY A N 1
ATOM 1384 C CA . GLY A 1 178 ? 16.781 5.263 5.314 1.00 91.88 178 GLY A CA 1
ATOM 1385 C C . GLY A 1 178 ? 16.295 6.715 5.385 1.00 91.88 178 GLY A C 1
ATOM 1386 O O . GLY A 1 178 ? 15.212 6.991 5.894 1.00 91.88 178 GLY A O 1
ATOM 1387 N N . GLY A 1 179 ? 17.043 7.652 4.790 1.00 94.00 179 GLY A N 1
ATOM 1388 C CA . GLY A 1 179 ? 16.674 9.073 4.717 1.00 94.00 179 GLY A CA 1
ATOM 1389 C C . GLY A 1 179 ? 15.462 9.396 3.830 1.00 94.00 179 GLY A C 1
ATOM 1390 O O . GLY A 1 179 ? 15.128 10.568 3.684 1.00 94.00 179 GLY A O 1
ATOM 1391 N N . GLN A 1 180 ? 14.836 8.391 3.211 1.00 93.81 180 GLN A N 1
ATOM 1392 C CA . GLN A 1 180 ? 13.648 8.541 2.366 1.00 93.81 180 GLN A CA 1
ATOM 1393 C C . GLN A 1 180 ? 12.429 7.790 2.916 1.00 93.81 180 GLN A C 1
ATOM 1395 O O . GLN A 1 180 ? 11.382 7.807 2.279 1.00 93.81 180 GLN A O 1
ATOM 1400 N N . HIS A 1 181 ? 12.533 7.136 4.077 1.00 93.44 181 HIS A N 1
ATOM 1401 C CA . HIS A 1 181 ? 11.450 6.309 4.620 1.00 93.44 181 HIS A CA 1
ATOM 1402 C C . HIS A 1 181 ? 10.172 7.089 4.955 1.00 93.44 181 HIS A C 1
ATOM 1404 O O . HIS A 1 181 ? 9.117 6.475 5.040 1.00 93.44 181 HIS A O 1
ATOM 1410 N N . ASP A 1 182 ? 10.241 8.415 5.101 1.00 92.00 182 ASP A N 1
ATOM 1411 C CA . ASP A 1 182 ? 9.083 9.292 5.311 1.00 92.00 182 ASP A CA 1
ATOM 1412 C C . ASP A 1 182 ? 8.331 9.630 4.008 1.00 92.00 182 ASP A C 1
ATOM 1414 O O . ASP A 1 182 ? 7.250 10.221 4.042 1.00 92.00 182 ASP A O 1
ATOM 1418 N N . LYS A 1 183 ? 8.883 9.286 2.838 1.00 94.69 183 LYS A N 1
ATOM 1419 C CA . LYS A 1 183 ? 8.314 9.629 1.529 1.00 94.69 183 LYS A CA 1
ATOM 1420 C C . LYS A 1 183 ? 7.333 8.568 1.057 1.00 94.69 183 LYS A C 1
ATOM 1422 O O . LYS A 1 183 ? 7.641 7.385 1.091 1.00 94.69 183 LYS A O 1
ATOM 1427 N N . TRP A 1 184 ? 6.207 8.995 0.488 1.00 95.25 184 TRP A N 1
ATOM 1428 C CA . TRP A 1 184 ? 5.179 8.093 -0.054 1.00 95.25 184 TRP A CA 1
ATOM 1429 C C . TRP A 1 184 ? 5.707 7.068 -1.070 1.00 95.25 184 TRP A C 1
ATOM 1431 O O . TRP A 1 184 ? 5.235 5.936 -1.132 1.00 95.25 184 TRP A O 1
ATOM 1441 N N . TYR A 1 185 ? 6.704 7.443 -1.878 1.00 95.31 185 TYR A N 1
ATOM 1442 C CA . TYR A 1 185 ? 7.279 6.547 -2.884 1.00 95.31 185 TYR A CA 1
ATOM 1443 C C . TYR A 1 185 ? 8.194 5.487 -2.262 1.00 95.31 185 TYR A C 1
ATOM 1445 O O . TYR A 1 185 ? 8.550 4.517 -2.922 1.00 95.31 185 TYR A O 1
ATOM 1453 N N . ALA A 1 186 ? 8.576 5.657 -1.004 1.00 96.00 186 ALA A N 1
ATOM 1454 C CA . ALA A 1 186 ? 9.207 4.647 -0.184 1.00 96.00 186 ALA A CA 1
ATOM 1455 C C . ALA A 1 186 ? 8.263 4.369 0.987 1.00 96.00 186 ALA A C 1
ATOM 1457 O O . ALA A 1 186 ? 8.660 4.508 2.132 1.00 96.00 186 ALA A O 1
ATOM 1458 N N . ALA A 1 187 ? 6.995 4.043 0.737 1.00 96.56 187 ALA A N 1
ATOM 1459 C CA . ALA A 1 187 ? 6.122 3.503 1.776 1.00 96.56 187 ALA A CA 1
ATOM 1460 C C . ALA A 1 187 ? 6.509 2.046 2.099 1.00 96.56 187 ALA A C 1
ATOM 1462 O O . ALA A 1 187 ? 7.018 1.357 1.207 1.00 96.56 187 ALA A O 1
ATOM 1463 N N . PRO A 1 188 ? 6.304 1.559 3.340 1.00 95.81 188 PRO A N 1
ATOM 1464 C CA . PRO A 1 188 ? 6.544 0.157 3.664 1.00 95.81 188 PRO A CA 1
ATOM 1465 C C . PRO A 1 188 ? 5.558 -0.741 2.916 1.00 95.81 188 PRO A C 1
ATOM 1467 O O . PRO A 1 188 ? 4.547 -0.275 2.388 1.00 95.81 188 PRO A O 1
ATOM 1470 N N . VAL A 1 189 ? 5.835 -2.040 2.895 1.00 95.25 189 VAL A N 1
ATOM 1471 C CA . VAL A 1 189 ? 5.052 -3.048 2.176 1.00 95.25 189 VAL A CA 1
ATOM 1472 C C . VAL A 1 189 ? 4.721 -4.186 3.129 1.00 95.25 189 VAL A C 1
ATOM 1474 O O . VAL A 1 189 ? 5.616 -4.766 3.740 1.00 95.25 189 VAL A O 1
ATOM 1477 N N . ALA A 1 190 ? 3.443 -4.531 3.246 1.00 94.88 190 ALA A N 1
ATOM 1478 C CA . ALA A 1 190 ? 2.995 -5.582 4.149 1.00 94.88 190 ALA A CA 1
ATOM 1479 C C . ALA A 1 190 ? 1.960 -6.507 3.494 1.00 94.88 190 ALA A C 1
ATOM 1481 O O . ALA A 1 190 ? 1.442 -6.245 2.408 1.00 94.88 190 ALA A O 1
ATOM 1482 N N . SER A 1 191 ? 1.628 -7.607 4.175 1.00 94.38 191 SER A N 1
ATOM 1483 C CA . SER A 1 191 ? 0.542 -8.507 3.757 1.00 94.38 191 SER A CA 1
ATOM 1484 C C . SER A 1 191 ? -0.845 -7.861 3.860 1.00 94.38 191 SER A C 1
ATOM 1486 O O . SER A 1 191 ? -1.788 -8.334 3.227 1.00 94.38 191 SER A O 1
ATOM 1488 N N . LEU A 1 192 ? -0.964 -6.788 4.644 1.00 96.81 192 LEU A N 1
ATOM 1489 C CA . LEU A 1 192 ? -2.134 -5.926 4.767 1.00 96.81 192 LEU A CA 1
ATOM 1490 C C . LEU A 1 192 ? -1.694 -4.481 4.559 1.00 96.81 192 LEU A C 1
ATOM 1492 O O . LEU A 1 192 ? -0.887 -3.966 5.328 1.00 96.81 192 LEU A O 1
ATOM 1496 N N . ASN A 1 193 ? -2.238 -3.850 3.525 1.00 97.75 193 ASN A N 1
ATOM 1497 C CA . ASN A 1 193 ? -1.929 -2.477 3.148 1.00 97.75 193 ASN A CA 1
ATOM 1498 C C . ASN A 1 193 ? -3.204 -1.647 3.214 1.00 97.75 193 ASN A C 1
ATOM 1500 O O . ASN A 1 193 ? -4.301 -2.185 3.061 1.00 97.75 193 ASN A O 1
ATOM 1504 N N . PHE A 1 194 ? -3.065 -0.346 3.437 1.00 98.31 194 PHE A N 1
ATOM 1505 C CA . PHE A 1 194 ? -4.197 0.568 3.449 1.00 98.31 194 PHE A CA 1
ATOM 1506 C C . PHE A 1 194 ? -3.771 1.975 3.060 1.00 98.31 194 PHE A C 1
ATOM 1508 O O . PHE A 1 194 ? -2.743 2.451 3.538 1.00 98.31 194 PHE A O 1
ATOM 1515 N N . ASN A 1 195 ? -4.553 2.645 2.210 1.00 98.19 195 ASN A N 1
ATOM 1516 C CA . ASN A 1 195 ? -4.306 4.033 1.806 1.00 98.19 195 ASN A CA 1
ATOM 1517 C C . ASN A 1 195 ? -2.875 4.269 1.287 1.00 98.19 195 ASN A C 1
ATOM 1519 O O . ASN A 1 195 ? -2.157 5.157 1.740 1.00 98.19 195 ASN A O 1
ATOM 1523 N N . ASN A 1 196 ? -2.408 3.400 0.384 1.00 97.94 196 ASN A N 1
ATOM 1524 C CA . ASN A 1 196 ? -1.028 3.399 -0.122 1.00 97.94 196 ASN A CA 1
ATOM 1525 C C . ASN A 1 196 ? 0.066 3.335 0.961 1.00 97.94 196 ASN A C 1
ATOM 1527 O O . ASN A 1 196 ? 1.212 3.704 0.701 1.00 97.94 196 ASN A O 1
ATOM 1531 N N . ASN A 1 197 ? -0.278 2.862 2.162 1.00 97.88 197 ASN A N 1
ATOM 1532 C CA . ASN A 1 197 ? 0.568 2.861 3.354 1.00 97.88 197 ASN A CA 1
ATOM 1533 C C . ASN A 1 197 ? 1.105 4.256 3.694 1.00 97.88 197 ASN A C 1
ATOM 1535 O O . ASN A 1 197 ? 2.266 4.427 4.076 1.00 97.88 197 ASN A O 1
ATOM 1539 N N . CYS A 1 198 ? 0.247 5.260 3.521 1.00 97.88 198 CYS A N 1
ATOM 1540 C CA . CYS A 1 198 ? 0.554 6.655 3.773 1.00 97.88 198 CYS A CA 1
ATOM 1541 C C . CYS A 1 198 ? -0.527 7.324 4.625 1.00 97.88 198 CYS A C 1
ATOM 1543 O O . CYS A 1 198 ? -1.704 6.955 4.591 1.00 97.88 198 CYS A O 1
ATOM 1545 N N . PHE A 1 199 ? -0.107 8.365 5.334 1.00 97.69 199 PHE A N 1
ATOM 1546 C CA . PHE A 1 199 ? -0.972 9.458 5.742 1.00 97.69 199 PHE A CA 1
ATOM 1547 C C . PHE A 1 199 ? -0.960 10.546 4.674 1.00 97.69 199 PHE A C 1
ATOM 1549 O O . PHE A 1 199 ? 0.102 11.041 4.307 1.00 97.69 199 PHE A O 1
ATOM 1556 N N . ASP A 1 200 ? -2.137 10.960 4.239 1.00 95.88 200 ASP A N 1
ATOM 1557 C CA . ASP A 1 200 ? -2.389 12.132 3.421 1.00 95.88 200 ASP A CA 1
ATOM 1558 C C . ASP A 1 200 ? -2.861 13.279 4.313 1.00 95.88 200 ASP A C 1
ATOM 1560 O O . ASP A 1 200 ? -3.750 13.109 5.150 1.00 95.88 200 ASP A O 1
ATOM 1564 N N . VAL A 1 201 ? -2.284 14.464 4.135 1.00 94.19 201 VAL A N 1
ATOM 1565 C CA . VAL A 1 201 ? -2.727 15.673 4.836 1.00 94.19 201 VAL A CA 1
ATOM 1566 C C . VAL A 1 201 ? -3.055 16.760 3.834 1.00 94.19 201 VAL A C 1
ATOM 1568 O O . VAL A 1 201 ? -2.218 17.125 3.010 1.00 94.19 201 VAL A O 1
ATOM 1571 N N . THR A 1 202 ? -4.255 17.315 3.962 1.00 92.00 202 THR A N 1
ATOM 1572 C CA . THR A 1 202 ? -4.668 18.565 3.319 1.00 92.00 202 THR A CA 1
ATOM 1573 C C . THR A 1 202 ? -4.828 19.663 4.366 1.00 92.00 202 THR A C 1
ATOM 1575 O O . THR A 1 202 ? -4.944 19.390 5.562 1.00 92.00 202 THR A O 1
ATOM 1578 N N . TRP A 1 203 ? -4.816 20.922 3.928 1.00 90.19 203 TRP A N 1
ATOM 1579 C CA . TRP A 1 203 ? -4.859 22.084 4.815 1.00 90.19 203 TRP A CA 1
ATOM 1580 C C . TRP A 1 203 ? -6.053 22.984 4.510 1.00 90.19 203 TRP A C 1
ATOM 1582 O O . TRP A 1 203 ? -6.304 23.324 3.355 1.00 90.19 203 TRP A O 1
ATOM 1592 N N . ALA A 1 204 ? -6.724 23.438 5.565 1.00 87.38 204 ALA A N 1
ATOM 1593 C CA . ALA A 1 204 ? -7.592 24.607 5.554 1.00 87.38 204 ALA A CA 1
ATOM 1594 C C . ALA A 1 204 ? -6.925 25.753 6.332 1.00 87.38 204 ALA A C 1
ATOM 1596 O O . ALA A 1 204 ? -6.110 25.530 7.231 1.00 87.38 204 ALA A O 1
ATOM 1597 N N . VAL A 1 205 ? -7.257 26.999 5.986 1.00 80.56 205 VAL A N 1
ATOM 1598 C CA . VAL A 1 205 ? -6.839 28.181 6.754 1.00 80.56 205 VAL A CA 1
ATOM 1599 C C . VAL A 1 205 ? -8.080 28.822 7.355 1.00 80.56 205 VAL A C 1
ATOM 1601 O O . VAL A 1 205 ? -8.869 29.439 6.643 1.00 80.56 205 VAL A O 1
ATOM 1604 N N . GLU A 1 206 ? -8.228 28.709 8.671 1.00 81.44 206 GLU A N 1
ATOM 1605 C CA . GLU A 1 206 ? -9.398 29.186 9.410 1.00 81.44 206 GLU A CA 1
ATOM 1606 C C . GLU A 1 206 ? -8.962 30.199 10.462 1.00 81.44 206 GLU A C 1
ATOM 1608 O O . GLU A 1 206 ? -8.110 29.917 11.302 1.00 81.44 206 GLU A O 1
ATOM 1613 N N . THR A 1 207 ? -9.519 31.414 10.430 1.00 82.69 207 THR A N 1
ATOM 1614 C CA . THR A 1 207 ? -9.223 32.481 11.415 1.00 82.69 207 THR A CA 1
ATOM 1615 C C . THR A 1 207 ? -7.722 32.756 11.641 1.00 82.69 207 THR A C 1
ATOM 1617 O O . THR A 1 207 ? -7.309 33.220 12.698 1.00 82.69 207 THR A O 1
ATOM 1620 N N . GLY A 1 208 ? -6.883 32.487 10.633 1.00 81.00 208 GLY A N 1
ATOM 1621 C CA . GLY A 1 208 ? -5.428 32.672 10.704 1.00 81.00 208 GLY A CA 1
ATOM 1622 C C . GLY A 1 208 ? -4.635 31.478 11.252 1.00 81.00 208 GLY A C 1
ATOM 1623 O O . GLY A 1 208 ? -3.411 31.573 11.332 1.00 81.00 208 GLY A O 1
ATOM 1624 N N . ALA A 1 209 ? -5.289 30.359 11.568 1.00 86.19 209 ALA A N 1
ATOM 1625 C CA . ALA A 1 209 ? -4.658 29.093 11.928 1.00 86.19 209 ALA A CA 1
ATOM 1626 C C . ALA A 1 209 ? -4.650 28.117 10.739 1.00 86.19 209 ALA A C 1
ATOM 1628 O O . ALA A 1 209 ? -5.562 28.119 9.912 1.00 86.19 209 ALA A O 1
ATOM 1629 N N . ALA A 1 210 ? -3.610 27.283 10.653 1.00 88.94 210 ALA A N 1
ATOM 1630 C CA . ALA A 1 210 ? -3.541 26.184 9.694 1.00 88.94 210 ALA A CA 1
ATOM 1631 C C . ALA A 1 210 ? -4.201 24.945 10.316 1.00 88.94 210 ALA A C 1
ATOM 1633 O O . ALA A 1 210 ? -3.712 24.437 11.326 1.00 88.94 210 ALA A O 1
ATOM 1634 N N . VAL A 1 211 ? -5.301 24.479 9.729 1.00 91.38 211 VAL A N 1
ATOM 1635 C CA . VAL A 1 211 ? -6.091 23.341 10.213 1.00 91.38 211 VAL A CA 1
ATOM 1636 C C . VAL A 1 211 ? -5.860 22.147 9.279 1.00 91.38 211 VAL A C 1
ATOM 1638 O O . VAL A 1 211 ? -6.248 22.213 8.110 1.00 91.38 211 VAL A O 1
ATOM 1641 N N . PRO A 1 212 ? -5.199 21.071 9.739 1.00 93.31 212 PRO A N 1
ATOM 1642 C CA . PRO A 1 212 ? -4.937 19.897 8.921 1.00 93.31 212 PRO A CA 1
ATOM 1643 C C . PRO A 1 212 ? -6.147 18.961 8.891 1.00 93.31 212 PRO A C 1
ATOM 1645 O O . PRO A 1 212 ? -6.789 18.723 9.913 1.00 93.31 212 PRO A O 1
ATOM 1648 N N . THR A 1 213 ? -6.394 18.349 7.738 1.00 94.00 213 THR A N 1
ATOM 1649 C CA . THR A 1 213 ? -7.243 17.161 7.608 1.00 94.00 213 THR A CA 1
ATOM 1650 C C . THR A 1 213 ? -6.349 15.966 7.303 1.00 94.00 213 THR A C 1
ATOM 1652 O O . THR A 1 213 ? -5.714 15.932 6.254 1.00 94.00 213 THR A O 1
ATOM 1655 N N . LEU A 1 214 ? -6.289 15.000 8.223 1.00 95.81 214 LEU A N 1
ATOM 1656 C CA . LEU A 1 214 ? -5.507 13.767 8.088 1.00 95.81 214 LEU A CA 1
ATOM 1657 C C . LEU A 1 214 ? -6.373 12.635 7.515 1.00 95.81 214 LEU A C 1
ATOM 1659 O O . LEU A 1 214 ? -7.466 12.372 8.021 1.00 95.81 214 LEU A O 1
ATOM 1663 N N . THR A 1 215 ? -5.859 11.924 6.514 1.00 96.56 215 THR A N 1
ATOM 1664 C CA . THR A 1 215 ? -6.442 10.695 5.965 1.00 96.56 215 THR A CA 1
ATOM 1665 C C . THR A 1 215 ? -5.377 9.590 5.902 1.00 96.56 215 THR A C 1
ATOM 1667 O O . THR A 1 215 ? -4.319 9.822 5.345 1.00 96.56 215 THR A O 1
ATOM 1670 N N . PRO A 1 216 ? -5.611 8.390 6.449 1.00 96.88 216 PRO A N 1
ATOM 1671 C CA . PRO A 1 216 ? -6.774 8.050 7.238 1.00 96.88 216 PRO A CA 1
ATOM 1672 C C . PRO A 1 216 ? -6.729 8.674 8.640 1.00 96.88 216 PRO A C 1
ATOM 1674 O O . PRO A 1 216 ? -5.668 8.843 9.236 1.00 96.88 216 PRO A O 1
ATOM 1677 N N . SER A 1 217 ? -7.904 8.983 9.181 1.00 95.19 217 SER A N 1
ATOM 1678 C CA . SER A 1 217 ? -8.102 9.350 10.582 1.00 95.19 217 SER A CA 1
ATOM 1679 C C . SER A 1 217 ? -8.869 8.247 11.309 1.00 95.19 217 SER A C 1
ATOM 1681 O O . SER A 1 217 ? -9.677 7.530 10.718 1.00 95.19 217 SER A O 1
ATOM 1683 N N . ALA A 1 218 ? -8.588 8.097 12.601 1.00 96.38 218 ALA A N 1
ATOM 1684 C CA . ALA A 1 218 ? -9.223 7.132 13.493 1.00 96.38 218 ALA A CA 1
ATOM 1685 C C . ALA A 1 218 ? -9.070 7.617 14.942 1.00 96.38 218 ALA A C 1
ATOM 1687 O O . ALA A 1 218 ? -8.084 8.287 15.248 1.00 96.38 218 ALA A O 1
ATOM 1688 N N . ALA A 1 219 ? -9.983 7.258 15.853 1.00 90.94 219 ALA A N 1
ATOM 1689 C CA . ALA A 1 219 ? -9.916 7.677 17.260 1.00 90.94 219 ALA A CA 1
ATOM 1690 C C . ALA A 1 219 ? -8.589 7.312 17.963 1.00 90.94 219 ALA A C 1
ATOM 1692 O O . ALA A 1 219 ? -8.173 7.999 18.891 1.00 90.94 219 ALA A O 1
ATOM 1693 N N . GLY A 1 220 ? -7.902 6.260 17.505 1.00 88.12 220 GLY A N 1
ATOM 1694 C CA . GLY A 1 220 ? -6.586 5.848 18.009 1.00 88.12 220 GLY A CA 1
ATOM 1695 C C . GLY A 1 220 ? -5.383 6.593 17.412 1.00 88.12 220 GLY A C 1
ATOM 1696 O O . GLY A 1 220 ? -4.256 6.173 17.661 1.00 88.12 220 GLY A O 1
ATOM 1697 N N . ILE A 1 221 ? -5.599 7.635 16.601 1.00 96.50 221 ILE A N 1
ATOM 1698 C CA . ILE A 1 221 ? -4.546 8.414 15.932 1.00 96.50 221 ILE A CA 1
ATOM 1699 C C . ILE A 1 221 ? -4.686 9.882 16.339 1.00 96.50 221 ILE A C 1
ATOM 1701 O O . ILE A 1 221 ? -5.648 10.560 15.975 1.00 96.50 221 ILE A O 1
ATOM 1705 N N . ARG A 1 222 ? -3.714 10.390 17.099 1.00 97.00 222 ARG A N 1
ATOM 1706 C CA . ARG A 1 222 ? -3.681 11.779 17.567 1.00 97.00 222 ARG A CA 1
ATOM 1707 C C . ARG A 1 222 ? -2.846 12.642 16.630 1.00 97.00 222 ARG A C 1
ATOM 1709 O O . ARG A 1 222 ? -1.683 12.338 16.381 1.00 97.00 222 ARG A O 1
ATOM 1716 N N . VAL A 1 223 ? -3.408 13.768 16.196 1.00 97.31 223 VAL A N 1
ATOM 1717 C CA . VAL A 1 223 ? -2.675 14.797 15.445 1.00 97.31 223 VAL A CA 1
ATOM 1718 C C . VAL A 1 223 ? -2.148 15.860 16.406 1.00 97.31 223 VAL A C 1
ATOM 1720 O O . VAL A 1 223 ? -2.918 16.511 17.108 1.00 97.31 223 VAL A O 1
ATOM 1723 N N . ASP A 1 224 ? -0.831 16.036 16.433 1.00 97.00 224 ASP A N 1
ATOM 1724 C CA . ASP A 1 224 ? -0.138 17.133 17.106 1.00 97.00 224 ASP A CA 1
ATOM 1725 C C . ASP A 1 224 ? 0.255 18.192 16.070 1.00 97.00 224 ASP A C 1
ATOM 1727 O O . ASP A 1 224 ? 1.276 18.082 15.385 1.00 97.00 224 ASP A O 1
ATOM 1731 N N . ASN A 1 225 ? -0.609 19.193 15.905 1.00 95.69 225 ASN A N 1
ATOM 1732 C CA . ASN A 1 225 ? -0.413 20.251 14.927 1.00 95.69 225 ASN A CA 1
ATOM 1733 C C . ASN A 1 225 ? 0.372 21.427 15.521 1.00 95.69 225 ASN A C 1
ATOM 1735 O O . ASN A 1 225 ? -0.176 22.242 16.261 1.00 95.69 225 ASN A O 1
ATOM 1739 N N . GLN A 1 226 ? 1.639 21.549 15.130 1.00 95.69 226 GLN A N 1
ATOM 1740 C CA . GLN A 1 226 ? 2.533 22.646 15.510 1.00 95.69 226 GLN A CA 1
ATOM 1741 C C . GLN A 1 226 ? 2.830 23.589 14.330 1.00 95.69 226 GLN A C 1
ATOM 1743 O O . GLN A 1 226 ? 3.733 24.431 14.399 1.00 95.69 226 GLN A O 1
ATOM 1748 N N . VAL A 1 227 ? 2.099 23.442 13.221 1.00 93.50 227 VAL A N 1
ATOM 1749 C CA . VAL A 1 227 ? 2.277 24.245 12.011 1.00 93.50 227 VAL A CA 1
ATOM 1750 C C . VAL A 1 227 ? 1.709 25.648 12.198 1.00 93.50 227 VAL A C 1
ATOM 1752 O O . VAL A 1 227 ? 0.657 25.851 12.801 1.00 93.50 227 VAL A O 1
ATOM 1755 N N . ARG A 1 228 ? 2.405 26.641 11.639 1.00 92.38 228 ARG A N 1
ATOM 1756 C CA . ARG A 1 228 ? 1.985 28.049 11.656 1.00 92.38 228 ARG A CA 1
ATOM 1757 C C . ARG A 1 228 ? 1.721 28.561 10.246 1.00 92.38 228 ARG A C 1
ATOM 1759 O O . ARG A 1 228 ? 2.353 28.126 9.285 1.00 92.38 228 ARG A O 1
ATOM 1766 N N . VAL A 1 229 ? 0.834 29.542 10.115 1.00 91.12 229 VAL A N 1
ATOM 1767 C CA . VAL A 1 229 ? 0.686 30.275 8.851 1.00 91.12 229 VAL A CA 1
ATOM 1768 C C . VAL A 1 229 ? 1.896 31.193 8.674 1.00 91.12 229 VAL A C 1
ATOM 1770 O O . VAL A 1 229 ? 2.231 31.968 9.569 1.00 91.12 229 VAL A O 1
ATOM 1773 N N . GLY A 1 230 ? 2.565 31.102 7.527 1.00 89.88 230 GLY A N 1
ATOM 1774 C CA . GLY A 1 230 ? 3.788 31.847 7.235 1.00 89.88 230 GLY A CA 1
ATOM 1775 C C . GLY A 1 230 ? 3.926 32.204 5.754 1.00 89.88 230 GLY A C 1
ATOM 1776 O O . GLY A 1 230 ? 3.052 31.885 4.954 1.00 89.88 230 GLY A O 1
ATOM 1777 N N . PRO A 1 231 ? 5.014 32.879 5.353 1.00 87.62 231 PRO A N 1
ATOM 1778 C CA . PRO A 1 231 ? 5.230 33.278 3.961 1.00 87.62 231 PRO A CA 1
ATOM 1779 C C . PRO A 1 231 ? 5.695 32.127 3.051 1.00 87.62 231 PRO A C 1
ATOM 1781 O O . PRO A 1 231 ? 5.744 32.297 1.837 1.00 87.62 231 PRO A O 1
ATOM 1784 N N . ARG A 1 232 ? 6.071 30.971 3.613 1.00 88.75 232 ARG A N 1
ATOM 1785 C CA . ARG A 1 232 ? 6.554 29.795 2.874 1.00 88.75 232 ARG A CA 1
ATOM 1786 C C . ARG A 1 232 ? 5.668 28.587 3.160 1.00 88.75 232 ARG A C 1
ATOM 1788 O O . ARG A 1 232 ? 5.163 28.443 4.269 1.00 88.75 232 ARG A O 1
ATOM 1795 N N . HIS A 1 233 ? 5.526 27.716 2.165 1.00 88.56 233 HIS A N 1
ATOM 1796 C CA . HIS A 1 233 ? 4.865 26.420 2.297 1.00 88.56 233 HIS A CA 1
ATOM 1797 C C . HIS A 1 233 ? 5.934 25.329 2.443 1.00 88.56 233 HIS A C 1
ATOM 1799 O O . HIS A 1 233 ? 6.351 24.706 1.473 1.00 88.56 233 HIS A O 1
ATOM 1805 N N . VAL A 1 234 ? 6.460 25.185 3.658 1.00 90.00 234 VAL A N 1
ATOM 1806 C CA . VAL A 1 234 ? 7.513 24.220 3.998 1.00 90.00 234 VAL A CA 1
ATOM 1807 C C . VAL A 1 234 ? 7.167 23.624 5.349 1.00 90.00 234 VAL A C 1
ATOM 1809 O O . VAL A 1 234 ? 7.286 24.287 6.380 1.00 90.00 234 VAL A O 1
ATOM 1812 N N . TRP A 1 235 ? 6.729 22.377 5.337 1.00 91.38 235 TRP A N 1
ATOM 1813 C CA . TRP A 1 235 ? 6.278 21.666 6.520 1.00 91.38 235 TRP A CA 1
ATOM 1814 C C . TRP A 1 235 ? 6.636 20.183 6.407 1.00 91.38 235 TRP A C 1
ATOM 1816 O O . TRP A 1 235 ? 7.082 19.712 5.358 1.00 91.38 235 TRP A O 1
ATOM 1826 N N . ARG A 1 236 ? 6.512 19.458 7.516 1.00 92.00 236 ARG A N 1
ATOM 1827 C CA . ARG A 1 236 ? 6.841 18.035 7.607 1.00 92.00 236 ARG A CA 1
ATOM 1828 C C . ARG A 1 236 ? 5.831 17.308 8.484 1.00 92.00 236 ARG A C 1
ATOM 1830 O O . ARG A 1 236 ? 5.383 17.858 9.489 1.00 92.00 236 ARG A O 1
ATOM 1837 N N . LEU A 1 237 ? 5.564 16.058 8.118 1.00 94.31 237 LEU A N 1
ATOM 1838 C CA . LEU A 1 237 ? 4.893 15.059 8.938 1.00 94.31 237 LEU A CA 1
ATOM 1839 C C . LEU A 1 237 ? 5.926 14.069 9.484 1.00 94.31 237 LEU A C 1
ATOM 1841 O O . LEU A 1 237 ? 6.775 13.582 8.738 1.00 94.31 237 LEU A O 1
ATOM 1845 N N . THR A 1 238 ? 5.858 13.783 10.778 1.00 93.69 238 THR A N 1
ATOM 1846 C CA . THR A 1 238 ? 6.593 12.686 11.422 1.00 93.69 238 THR A CA 1
ATOM 1847 C C . THR A 1 238 ? 5.648 11.878 12.296 1.00 93.69 238 THR A C 1
ATOM 1849 O O . THR A 1 238 ? 4.692 12.438 12.833 1.00 93.69 238 THR A O 1
ATOM 1852 N N . THR A 1 239 ? 5.935 10.595 12.490 1.00 94.31 239 THR A N 1
ATOM 1853 C CA . THR A 1 239 ? 5.143 9.715 13.355 1.00 94.31 239 THR A CA 1
ATOM 1854 C C . THR A 1 239 ? 6.017 9.018 14.389 1.00 94.31 239 THR A C 1
ATOM 1856 O O . THR A 1 239 ? 7.240 8.933 14.243 1.00 94.31 239 THR A O 1
ATOM 1859 N N . ASN A 1 240 ? 5.400 8.547 15.470 1.00 93.12 240 ASN A N 1
ATOM 1860 C CA . ASN A 1 240 ? 6.037 7.592 16.372 1.00 93.12 240 ASN A CA 1
ATOM 1861 C C . ASN A 1 240 ? 6.053 6.179 15.752 1.00 93.12 240 ASN A C 1
ATOM 1863 O O . ASN A 1 240 ? 5.443 5.933 14.715 1.00 93.12 240 ASN A O 1
ATOM 1867 N N . ALA A 1 241 ? 6.758 5.242 16.394 1.00 88.06 241 ALA A N 1
ATOM 1868 C CA . ALA A 1 241 ? 7.012 3.908 15.837 1.00 88.06 241 ALA A CA 1
ATOM 1869 C C . ALA A 1 241 ? 5.744 3.135 15.442 1.00 88.06 241 ALA A C 1
ATOM 1871 O O . ALA A 1 241 ? 5.777 2.363 14.492 1.00 88.06 241 ALA A O 1
ATOM 1872 N N . ASP A 1 242 ? 4.644 3.348 16.163 1.00 89.44 242 ASP A N 1
ATOM 1873 C CA . ASP A 1 242 ? 3.379 2.672 15.913 1.00 89.44 242 ASP A CA 1
ATOM 1874 C C . ASP A 1 242 ? 2.370 3.540 15.151 1.00 89.44 242 ASP A C 1
ATOM 1876 O O . AS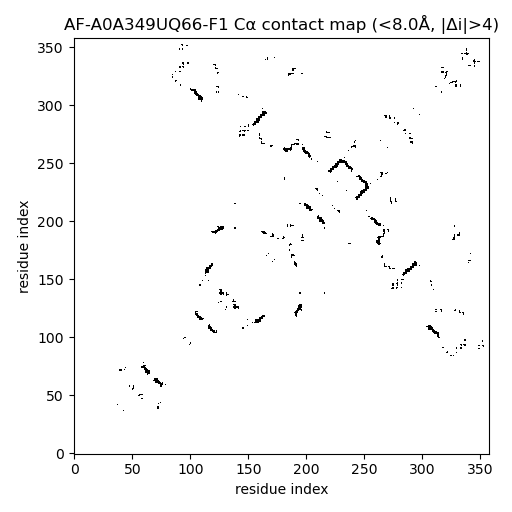P A 1 242 ? 1.253 3.085 14.966 1.00 89.44 242 ASP A O 1
ATOM 1880 N N . ASP A 1 243 ? 2.708 4.762 14.733 1.00 93.31 243 ASP A N 1
ATOM 1881 C CA . ASP A 1 243 ? 1.824 5.701 14.023 1.00 93.31 243 ASP A CA 1
ATOM 1882 C C . ASP A 1 243 ? 0.572 6.181 14.790 1.00 93.31 243 ASP A C 1
ATOM 1884 O O . ASP A 1 243 ? -0.358 6.731 14.195 1.00 93.31 243 ASP A O 1
ATOM 1888 N N . SER A 1 244 ? 0.515 6.011 16.116 1.00 94.50 244 SER A N 1
ATOM 1889 C CA . SER A 1 244 ? -0.588 6.542 16.941 1.00 94.50 244 SER A CA 1
ATOM 1890 C C . SER A 1 244 ? -0.50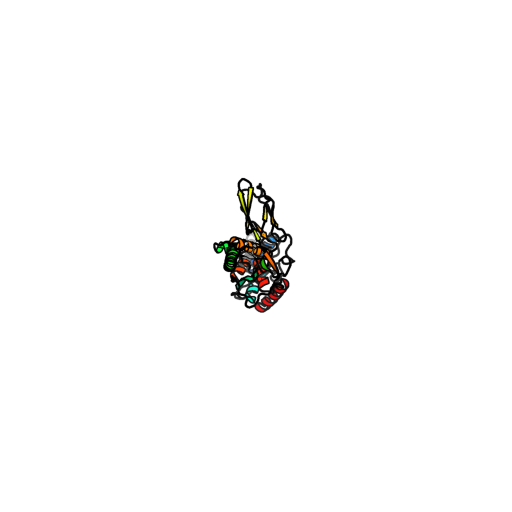8 8.055 17.181 1.00 94.50 244 SER A C 1
ATOM 1892 O O . SER A 1 244 ? -1.502 8.673 17.569 1.00 94.50 244 SER A O 1
ATOM 1894 N N . VAL A 1 245 ? 0.652 8.674 16.948 1.00 96.69 245 VAL A N 1
ATOM 1895 C CA . VAL A 1 245 ? 0.859 10.122 17.056 1.00 96.69 245 VAL A CA 1
ATOM 1896 C C . VAL A 1 245 ? 1.481 10.646 15.770 1.00 96.69 245 VAL A C 1
ATOM 1898 O O . VAL A 1 245 ? 2.597 10.276 15.412 1.00 96.69 245 VAL A O 1
ATOM 1901 N N . VAL A 1 246 ? 0.769 11.560 15.115 1.00 97.12 246 VAL A N 1
ATOM 1902 C CA . VAL A 1 246 ? 1.211 12.270 13.915 1.00 97.12 246 VAL A CA 1
ATOM 1903 C C . VAL A 1 246 ? 1.557 13.702 14.301 1.00 97.12 246 VAL A C 1
ATOM 1905 O O . VAL A 1 246 ? 0.674 14.478 14.662 1.00 97.12 246 VAL A O 1
ATOM 1908 N N . THR A 1 247 ? 2.832 14.070 14.221 1.00 97.19 247 THR A N 1
ATOM 1909 C CA . THR A 1 247 ? 3.300 15.430 14.507 1.00 97.19 247 THR A CA 1
ATOM 1910 C C . THR A 1 247 ? 3.519 16.193 13.207 1.00 97.19 247 THR A C 1
ATOM 1912 O O . THR A 1 247 ? 4.263 15.754 12.327 1.00 97.19 247 THR A O 1
ATOM 1915 N N . LEU A 1 248 ? 2.884 17.360 13.099 1.00 95.94 248 LEU A N 1
ATOM 1916 C CA . LEU A 1 248 ? 3.002 18.273 11.965 1.00 95.94 248 LEU A CA 1
ATOM 1917 C C . LEU A 1 248 ? 3.785 19.510 12.403 1.00 95.94 248 LEU A C 1
ATOM 1919 O O . LEU A 1 248 ? 3.409 20.176 13.365 1.00 95.94 248 LEU A O 1
ATOM 1923 N N . THR A 1 249 ? 4.864 19.841 11.694 1.00 95.38 249 THR A N 1
ATOM 1924 C CA . THR A 1 249 ? 5.739 20.983 12.022 1.00 95.38 249 THR A CA 1
ATOM 1925 C C . THR A 1 249 ? 6.049 21.831 10.793 1.00 95.38 249 THR A C 1
ATOM 1927 O O . THR A 1 249 ? 6.000 21.348 9.663 1.00 95.38 249 THR A O 1
ATOM 1930 N N . GLY A 1 250 ? 6.393 23.104 11.008 1.00 93.88 250 GLY A N 1
ATOM 1931 C CA . GLY A 1 250 ? 6.803 24.032 9.951 1.00 93.88 250 GLY A CA 1
ATOM 1932 C C . GLY A 1 250 ? 5.764 25.109 9.645 1.00 93.88 250 GLY A C 1
ATOM 1933 O O . GLY A 1 250 ? 5.077 25.601 10.543 1.00 93.88 250 GLY A O 1
ATOM 1934 N N . THR A 1 251 ? 5.694 25.524 8.381 1.00 92.12 251 THR A N 1
ATOM 1935 C CA . THR A 1 251 ? 4.891 26.671 7.937 1.00 92.12 251 THR A CA 1
ATOM 1936 C C . THR A 1 251 ? 4.071 26.378 6.686 1.00 92.12 251 THR A C 1
ATOM 1938 O O . THR A 1 251 ? 4.575 25.756 5.751 1.00 92.12 251 THR A O 1
ATOM 1941 N N . ILE A 1 252 ? 2.842 26.897 6.644 1.00 90.25 252 ILE A N 1
ATOM 1942 C CA . ILE A 1 252 ? 1.943 26.846 5.481 1.00 90.25 252 ILE A CA 1
ATOM 1943 C C . ILE A 1 252 ? 1.742 28.258 4.932 1.00 90.25 252 ILE A C 1
ATOM 1945 O O . ILE A 1 252 ? 1.386 29.175 5.677 1.00 90.25 252 ILE A O 1
ATOM 1949 N N . ALA A 1 253 ? 1.942 28.428 3.621 1.00 87.31 253 ALA A N 1
ATOM 1950 C CA . ALA A 1 253 ? 1.592 29.663 2.925 1.00 87.31 253 ALA A CA 1
ATOM 1951 C C . ALA A 1 253 ? 0.077 29.771 2.716 1.00 87.31 253 ALA A C 1
ATOM 1953 O O . ALA A 1 253 ? -0.582 28.783 2.388 1.00 87.31 253 ALA A O 1
ATOM 1954 N N . ARG A 1 254 ? -0.473 30.985 2.861 1.00 79.88 254 ARG A N 1
ATOM 1955 C CA . ARG A 1 254 ? -1.888 31.252 2.553 1.00 79.88 254 ARG A CA 1
ATOM 1956 C C . ARG A 1 254 ? -2.202 30.853 1.108 1.00 79.88 254 ARG A C 1
ATOM 1958 O O . ARG A 1 254 ? -1.508 31.281 0.193 1.00 79.88 254 ARG A O 1
ATOM 1965 N N . GLY A 1 255 ? -3.265 30.070 0.925 1.00 69.06 255 GLY A N 1
ATOM 1966 C CA . GLY A 1 255 ? -3.760 29.655 -0.389 1.00 69.06 255 GLY A CA 1
ATOM 1967 C C . GLY A 1 255 ? -3.102 28.407 -0.985 1.00 69.06 255 GLY A C 1
ATOM 1968 O O . GLY A 1 255 ? -3.556 27.963 -2.033 1.00 69.06 255 GLY A O 1
ATOM 1969 N N . SER A 1 256 ? -2.087 27.810 -0.344 1.00 69.19 256 SER A N 1
ATOM 1970 C CA . SER A 1 256 ? -1.618 26.479 -0.753 1.00 69.19 256 SER A CA 1
ATOM 1971 C C . SER A 1 256 ? -2.457 25.397 -0.076 1.00 69.19 256 SER A C 1
ATOM 1973 O O . SER A 1 256 ? -2.680 25.429 1.135 1.00 69.19 256 SER A O 1
ATOM 1975 N N . SER A 1 257 ? -2.915 24.451 -0.892 1.00 67.75 257 SER A N 1
ATOM 1976 C CA . SER A 1 257 ? -3.652 23.255 -0.484 1.00 67.75 257 SER A CA 1
ATOM 1977 C C . SER A 1 257 ? -2.869 21.981 -0.799 1.00 67.75 257 SER A C 1
ATOM 1979 O O . SER A 1 257 ? -3.462 20.906 -0.791 1.00 67.75 257 SER A O 1
ATOM 1981 N N . ASP A 1 258 ? -1.562 22.102 -1.084 1.00 69.62 258 ASP A N 1
ATOM 1982 C CA . ASP A 1 258 ? -0.761 20.996 -1.604 1.00 69.62 258 ASP A CA 1
ATOM 1983 C C . ASP A 1 258 ? -0.829 19.808 -0.637 1.00 69.62 258 ASP A C 1
ATOM 1985 O O . ASP A 1 258 ? -0.336 19.902 0.497 1.00 69.62 258 ASP A O 1
ATOM 1989 N N . PRO A 1 259 ? -1.472 18.702 -1.050 1.00 81.88 259 PRO A N 1
ATOM 1990 C CA . PRO A 1 259 ? -1.528 17.525 -0.220 1.00 81.88 259 PRO A CA 1
ATOM 1991 C C . PRO A 1 259 ? -0.124 16.942 -0.110 1.00 81.88 259 PRO A C 1
ATOM 1993 O O . PRO A 1 259 ? 0.629 16.889 -1.086 1.00 81.88 259 PRO A O 1
ATOM 1996 N N . LEU A 1 260 ? 0.215 16.455 1.075 1.00 88.38 260 LEU A N 1
ATOM 1997 C CA . LEU A 1 260 ? 1.395 15.622 1.254 1.00 88.38 260 LEU A CA 1
ATOM 1998 C C . LEU A 1 260 ? 0.947 14.238 1.680 1.00 88.38 260 LEU A C 1
ATOM 2000 O O . LEU A 1 260 ? 0.212 14.097 2.656 1.00 88.38 260 LEU A O 1
ATOM 2004 N N . SER A 1 261 ? 1.487 13.245 0.989 1.00 94.00 261 SER A N 1
ATOM 2005 C CA . SER A 1 261 ? 1.472 11.858 1.420 1.00 94.00 261 SER A CA 1
ATOM 2006 C C . SER A 1 261 ? 2.801 11.544 2.110 1.00 94.00 261 SER A C 1
ATOM 2008 O O . SER A 1 261 ? 3.875 11.726 1.522 1.00 94.00 261 SER A O 1
ATOM 2010 N N . ALA A 1 262 ? 2.738 11.074 3.349 1.00 95.25 262 ALA A N 1
ATOM 2011 C CA . ALA A 1 262 ? 3.884 10.624 4.126 1.00 95.25 262 ALA A CA 1
ATOM 2012 C C . ALA A 1 262 ? 3.719 9.147 4.469 1.00 95.25 262 ALA A C 1
ATOM 2014 O O . ALA A 1 262 ? 2.654 8.718 4.908 1.00 95.25 262 ALA A O 1
ATOM 2015 N N . ALA A 1 263 ? 4.776 8.375 4.254 1.00 96.56 263 ALA A N 1
ATOM 2016 C CA . ALA A 1 263 ? 4.770 6.948 4.529 1.00 96.56 263 ALA A CA 1
ATOM 2017 C C . ALA A 1 263 ? 4.608 6.673 6.030 1.00 96.56 263 ALA A C 1
ATOM 2019 O O . ALA A 1 263 ? 5.196 7.367 6.860 1.00 96.56 263 ALA A O 1
ATOM 2020 N N . VAL A 1 264 ? 3.826 5.645 6.359 1.00 96.31 264 VAL A N 1
ATOM 2021 C CA . VAL A 1 264 ? 3.664 5.169 7.742 1.00 96.31 264 VAL A CA 1
ATOM 2022 C C . VAL A 1 264 ? 4.796 4.214 8.136 1.00 96.31 264 VAL A C 1
ATOM 2024 O O . VAL A 1 264 ? 5.597 3.809 7.286 1.00 96.31 264 VAL A O 1
ATOM 2027 N N . ASN A 1 265 ? 4.876 3.848 9.413 1.00 94.06 265 ASN A N 1
ATOM 2028 C CA . ASN A 1 265 ? 5.846 2.883 9.932 1.00 94.06 265 ASN A CA 1
ATOM 2029 C C . ASN A 1 265 ? 5.272 1.459 10.007 1.00 94.06 265 ASN A C 1
ATOM 2031 O O . ASN A 1 265 ? 5.954 0.519 9.600 1.00 94.06 265 ASN A O 1
ATOM 2035 N N . ASP A 1 266 ? 4.024 1.293 10.463 1.00 94.00 266 ASP A N 1
ATOM 2036 C CA . ASP A 1 266 ? 3.344 -0.006 10.603 1.00 94.00 266 ASP A CA 1
ATOM 2037 C C . ASP A 1 266 ? 2.001 -0.013 9.838 1.00 94.00 266 ASP A C 1
ATOM 2039 O O . ASP A 1 266 ? 0.939 0.297 10.395 1.00 94.00 266 ASP A O 1
ATOM 2043 N N . PRO A 1 267 ? 2.018 -0.351 8.532 1.00 95.19 267 PRO A N 1
ATOM 2044 C CA . PRO A 1 267 ? 0.809 -0.327 7.715 1.00 95.19 267 PRO A CA 1
ATOM 2045 C C . PRO A 1 267 ? -0.306 -1.282 8.165 1.00 95.19 267 PRO A C 1
ATOM 2047 O O . PRO A 1 267 ? -1.472 -0.873 8.158 1.00 95.19 267 PRO A O 1
ATOM 2050 N N . PRO A 1 268 ? -0.013 -2.527 8.595 1.00 95.56 268 PRO A N 1
ATOM 2051 C CA . PRO A 1 268 ? -1.040 -3.391 9.159 1.00 95.56 268 PRO A CA 1
ATOM 2052 C C . PRO A 1 268 ? -1.720 -2.770 10.377 1.00 95.56 268 PRO A C 1
ATOM 2054 O O . PRO A 1 268 ? -2.952 -2.774 10.457 1.00 95.56 268 PRO A O 1
ATOM 2057 N N . LEU A 1 269 ? -0.951 -2.209 11.315 1.00 95.25 269 LEU A N 1
ATOM 2058 C CA . LEU A 1 269 ? -1.515 -1.613 12.521 1.00 95.25 269 LEU A CA 1
ATOM 2059 C C . LEU A 1 269 ? -2.343 -0.359 12.211 1.00 95.25 269 LEU A C 1
ATOM 2061 O O . LEU A 1 269 ? -3.389 -0.161 12.836 1.00 95.25 269 LEU A O 1
ATOM 2065 N N . LEU A 1 270 ? -1.947 0.437 11.210 1.00 96.88 270 LEU A N 1
ATOM 2066 C CA . LEU A 1 270 ? -2.769 1.528 10.680 1.00 96.88 270 LEU A CA 1
ATOM 2067 C C . LEU A 1 270 ? -4.156 1.026 10.256 1.00 96.88 270 LEU A C 1
ATOM 2069 O O . LEU A 1 270 ? -5.167 1.544 10.735 1.00 96.88 270 LEU A O 1
ATOM 2073 N N . LEU A 1 271 ? -4.211 -0.006 9.404 1.00 97.88 271 LEU A N 1
ATOM 2074 C CA . LEU A 1 271 ? -5.476 -0.599 8.961 1.00 97.88 271 LEU A CA 1
ATOM 2075 C C . LEU A 1 271 ? -6.298 -1.112 10.148 1.00 97.88 271 LEU A C 1
ATOM 2077 O O . LEU A 1 271 ? -7.504 -0.881 10.213 1.00 97.88 271 LEU A O 1
ATOM 2081 N N . GLY A 1 272 ? -5.647 -1.778 11.104 1.00 97.81 272 GLY A N 1
ATOM 2082 C CA . GLY A 1 272 ? -6.297 -2.284 12.308 1.00 97.81 272 GLY A CA 1
ATOM 2083 C C . GLY A 1 272 ? -6.954 -1.174 13.129 1.00 97.81 272 GLY A C 1
ATOM 2084 O O . GLY A 1 272 ? -8.106 -1.322 13.539 1.00 97.81 272 GLY A O 1
ATOM 2085 N N . ARG A 1 273 ? -6.264 -0.042 13.341 1.00 97.75 273 ARG A N 1
ATOM 2086 C CA . ARG A 1 273 ? -6.821 1.110 14.075 1.00 97.75 273 ARG A CA 1
ATOM 2087 C C . ARG A 1 273 ? -7.984 1.751 13.335 1.00 97.75 273 ARG A C 1
ATOM 2089 O O . ARG A 1 273 ? -8.986 2.082 13.966 1.00 97.75 273 ARG A O 1
ATOM 2096 N N . VAL A 1 274 ? -7.867 1.898 12.016 1.00 98.50 274 VAL A N 1
ATOM 2097 C CA . VAL A 1 274 ? -8.958 2.411 11.180 1.00 98.50 274 VAL A CA 1
ATOM 2098 C C . VAL A 1 274 ? -10.166 1.488 11.279 1.00 98.50 274 VAL A C 1
ATOM 2100 O O . VAL A 1 274 ? -11.259 1.960 11.569 1.00 98.50 274 VAL A O 1
ATOM 2103 N N . LEU A 1 275 ? -9.987 0.175 11.131 1.00 98.62 275 LEU A N 1
ATOM 2104 C CA . LEU A 1 275 ? -11.087 -0.782 11.234 1.00 98.62 275 LEU A CA 1
ATOM 2105 C C . LEU A 1 275 ? -11.726 -0.788 12.630 1.00 98.62 275 LEU A C 1
ATOM 2107 O O . LEU A 1 275 ? -12.950 -0.799 12.727 1.00 98.62 275 LEU A O 1
ATOM 2111 N N . ALA A 1 276 ? -10.931 -0.738 13.703 1.00 98.50 276 ALA A N 1
ATOM 2112 C CA . ALA A 1 276 ? -11.447 -0.628 15.068 1.00 98.50 276 ALA A CA 1
ATOM 2113 C C . ALA A 1 276 ? -12.323 0.626 15.247 1.00 98.50 276 ALA A C 1
ATOM 2115 O O . ALA A 1 276 ? -13.417 0.542 15.805 1.00 98.50 276 ALA A O 1
ATOM 2116 N N . ASP A 1 277 ? -11.885 1.770 14.714 1.00 98.44 277 ASP A N 1
ATOM 2117 C CA . ASP A 1 277 ? -12.664 3.011 14.704 1.00 98.44 277 ASP A CA 1
ATOM 2118 C C . ASP A 1 277 ? -13.946 2.882 13.864 1.00 98.44 277 ASP A C 1
ATOM 2120 O O . ASP A 1 277 ? -15.018 3.286 14.318 1.00 98.44 277 ASP A O 1
ATOM 2124 N N . ARG A 1 278 ? -13.890 2.251 12.682 1.00 98.56 278 ARG A N 1
ATOM 2125 C CA . ARG A 1 278 ? -15.086 2.017 11.850 1.00 98.56 278 ARG A CA 1
ATOM 2126 C C . ARG A 1 278 ? -16.095 1.083 12.527 1.00 98.56 278 ARG A C 1
ATOM 2128 O O . ARG A 1 278 ? -17.291 1.364 12.490 1.00 98.56 278 ARG A O 1
ATOM 2135 N N . ILE A 1 279 ? -15.636 0.023 13.196 1.00 98.75 279 ILE A N 1
ATOM 2136 C CA . ILE A 1 279 ? -16.477 -0.883 14.002 1.00 98.75 279 ILE A CA 1
ATOM 2137 C C . ILE A 1 279 ? -17.167 -0.108 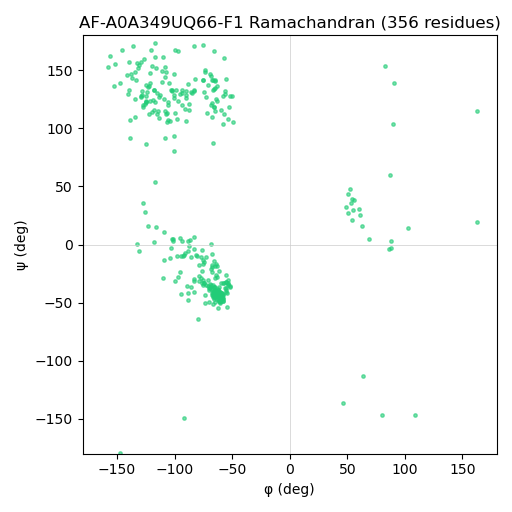15.133 1.00 98.75 279 ILE A C 1
ATOM 2139 O O . ILE A 1 279 ? -18.383 -0.220 15.303 1.00 98.75 279 ILE A O 1
ATOM 2143 N N . ALA A 1 280 ? -16.421 0.741 15.846 1.00 98.44 280 ALA A N 1
ATOM 2144 C CA . ALA A 1 280 ? -16.976 1.597 16.892 1.00 98.44 280 ALA A CA 1
ATOM 2145 C C . ALA A 1 280 ? -18.038 2.566 16.347 1.00 98.44 280 ALA A C 1
ATOM 2147 O O . ALA A 1 280 ? -19.137 2.653 16.897 1.00 98.44 280 ALA A O 1
ATOM 2148 N N . ARG A 1 281 ? -17.768 3.230 15.214 1.00 98.12 281 ARG A N 1
ATOM 2149 C CA . ARG A 1 281 ? -18.731 4.118 14.533 1.00 98.12 281 ARG A CA 1
ATOM 2150 C C . ARG A 1 281 ? -19.978 3.391 14.034 1.00 98.12 281 ARG A C 1
ATOM 2152 O O . ARG A 1 281 ? -21.040 4.001 13.954 1.00 98.12 281 ARG A O 1
ATOM 2159 N N . ALA A 1 282 ? -19.875 2.100 13.725 1.00 98.38 282 ALA A N 1
ATOM 2160 C CA . ALA A 1 282 ? -21.021 1.276 13.356 1.00 98.38 282 ALA A CA 1
ATOM 2161 C C . ALA A 1 282 ? -21.934 0.935 14.557 1.00 98.38 282 ALA A C 1
ATOM 2163 O O . ALA A 1 282 ? -23.057 0.464 14.345 1.00 98.38 282 ALA A O 1
ATOM 2164 N N . GLY A 1 283 ? -21.495 1.208 15.792 1.00 98.25 283 GLY A N 1
ATOM 2165 C CA . GLY A 1 283 ? -22.248 0.996 17.032 1.00 98.25 283 GLY A CA 1
ATOM 2166 C C . GLY A 1 283 ? -21.832 -0.242 17.832 1.00 98.25 283 GLY A C 1
ATOM 2167 O O . GLY A 1 283 ? -22.571 -0.651 18.720 1.00 98.25 283 GLY A O 1
ATOM 2168 N N . VAL A 1 284 ? -20.682 -0.850 17.525 1.00 98.62 284 VAL A N 1
ATOM 2169 C CA . VAL A 1 284 ? -20.147 -2.027 18.234 1.00 98.62 284 VAL A CA 1
ATOM 2170 C C . VAL A 1 284 ? -19.059 -1.577 19.206 1.00 98.62 284 VAL A C 1
ATOM 2172 O O . VAL A 1 284 ? -18.127 -0.884 18.810 1.00 98.62 284 VAL A O 1
ATOM 2175 N N . THR A 1 285 ? -19.125 -1.973 20.476 1.00 98.25 285 THR A N 1
ATOM 2176 C CA . THR A 1 285 ? -18.071 -1.618 21.442 1.00 98.25 285 THR A CA 1
ATOM 2177 C C . THR A 1 285 ? -16.753 -2.312 21.091 1.00 98.25 285 THR A C 1
ATOM 2179 O O . THR A 1 285 ? -16.744 -3.519 20.869 1.00 98.25 285 THR A O 1
ATOM 2182 N N . VAL A 1 286 ? -15.635 -1.578 21.092 1.00 98.19 286 VAL A N 1
ATOM 2183 C CA . VAL A 1 286 ? -14.281 -2.133 20.912 1.00 98.19 286 VAL A CA 1
ATOM 2184 C C . VAL A 1 286 ? -13.458 -1.862 22.170 1.00 98.19 286 VAL A C 1
ATOM 2186 O O . VAL A 1 286 ? -13.213 -0.704 22.496 1.00 98.19 286 VAL A O 1
ATOM 2189 N N . ALA A 1 287 ? -13.050 -2.913 22.888 1.00 96.44 287 ALA A N 1
ATOM 2190 C CA . ALA A 1 287 ? -12.418 -2.769 24.206 1.00 96.44 287 ALA A CA 1
ATOM 2191 C C . ALA A 1 287 ? -10.887 -2.591 24.162 1.00 96.44 287 ALA A C 1
ATOM 2193 O O . ALA A 1 287 ? -10.349 -1.726 24.845 1.00 96.44 287 ALA A O 1
ATOM 2194 N N . GLY A 1 288 ? -10.183 -3.423 23.392 1.00 92.81 288 GLY A N 1
ATOM 2195 C CA . GLY A 1 288 ? -8.717 -3.521 23.380 1.00 92.81 288 GLY A CA 1
ATOM 2196 C C . GLY A 1 288 ? -8.028 -2.869 22.176 1.00 92.81 288 GLY A C 1
ATOM 2197 O O . GLY A 1 288 ? -6.819 -2.664 22.204 1.00 92.81 288 GLY A O 1
ATOM 2198 N N . GLY A 1 289 ? -8.780 -2.490 21.137 1.00 94.44 289 GLY A N 1
ATOM 2199 C CA . GLY A 1 289 ? -8.241 -1.810 19.955 1.00 94.44 289 GLY A CA 1
ATOM 2200 C C . GLY A 1 289 ? -7.575 -2.758 18.953 1.00 94.44 289 GLY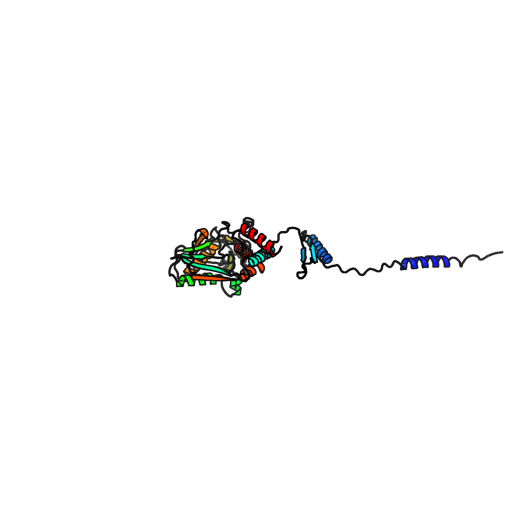 A C 1
ATOM 2201 O O . GLY A 1 289 ? -8.041 -3.880 18.755 1.00 94.44 289 GLY A O 1
ATOM 2202 N N . ALA A 1 290 ? -6.527 -2.282 18.277 1.00 96.50 290 ALA A N 1
ATOM 2203 C CA . ALA A 1 290 ? -5.867 -2.991 17.182 1.00 96.50 290 ALA A CA 1
ATOM 2204 C C . ALA A 1 290 ? -4.522 -3.597 17.598 1.00 96.50 290 ALA A C 1
ATOM 2206 O O . ALA A 1 290 ? -3.735 -2.942 18.278 1.00 96.50 290 ALA A O 1
ATOM 2207 N N . VAL A 1 291 ? -4.240 -4.823 17.148 1.00 95.19 291 VAL A N 1
ATOM 2208 C CA . VAL A 1 291 ? -2.993 -5.540 17.452 1.00 95.19 291 VAL A CA 1
ATOM 2209 C C . VAL A 1 291 ? -2.501 -6.292 16.214 1.00 95.19 291 VAL A C 1
ATOM 2211 O O . VAL A 1 291 ? -3.252 -7.052 15.602 1.00 95.19 291 VAL A O 1
ATOM 2214 N N . ALA A 1 292 ? -1.228 -6.118 15.858 1.00 93.25 292 ALA A N 1
ATOM 2215 C CA . ALA A 1 292 ? -0.584 -6.904 14.809 1.00 93.25 292 ALA A CA 1
ATOM 2216 C C . ALA A 1 292 ? -0.093 -8.251 15.358 1.00 93.25 292 ALA A C 1
ATOM 2218 O O . ALA A 1 292 ? 0.565 -8.296 16.397 1.00 93.25 292 ALA A O 1
ATOM 2219 N N . ILE A 1 293 ? -0.401 -9.347 14.659 1.00 93.19 293 ILE A N 1
ATOM 2220 C CA . ILE A 1 293 ? 0.033 -10.701 15.033 1.00 93.19 293 ILE A CA 1
ATOM 2221 C C . ILE A 1 293 ? 0.700 -11.381 13.843 1.00 93.19 293 ILE A C 1
ATOM 2223 O O . ILE A 1 293 ? 0.140 -11.415 12.746 1.00 93.19 293 ILE A O 1
ATOM 2227 N N . ASP A 1 294 ? 1.869 -11.971 14.081 1.00 91.69 294 ASP A N 1
ATOM 2228 C CA . ASP A 1 294 ? 2.598 -12.733 13.069 1.00 91.69 294 ASP A CA 1
ATOM 2229 C C . ASP A 1 294 ? 1.799 -13.960 12.608 1.00 91.69 294 ASP A C 1
ATOM 2231 O O . ASP A 1 294 ? 1.204 -14.690 13.410 1.00 91.69 294 ASP A O 1
ATOM 2235 N N . ARG A 1 295 ? 1.785 -14.197 11.295 1.00 89.62 295 ARG A N 1
ATOM 2236 C CA . ARG A 1 295 ? 0.984 -15.230 10.627 1.00 89.62 295 ARG A CA 1
ATOM 2237 C C . ARG A 1 295 ? 1.224 -16.623 11.197 1.00 89.62 295 ARG A C 1
ATOM 2239 O O . ARG A 1 295 ? 0.287 -17.422 11.225 1.00 89.62 295 ARG A O 1
ATOM 2246 N N . GLU A 1 296 ? 2.436 -16.907 11.653 1.00 87.31 296 GLU A N 1
ATOM 2247 C CA . GLU A 1 296 ? 2.878 -18.181 12.225 1.00 87.31 296 GLU A CA 1
ATOM 2248 C C . GLU A 1 296 ? 2.199 -18.475 13.569 1.00 87.31 296 GLU A C 1
ATOM 2250 O O . GLU A 1 296 ? 2.057 -19.633 13.953 1.00 87.31 296 GLU A O 1
ATOM 2255 N N . ARG A 1 297 ? 1.730 -17.437 14.274 1.00 87.62 297 ARG A N 1
ATOM 2256 C CA . ARG A 1 297 ? 1.030 -17.559 15.563 1.00 87.62 297 ARG A CA 1
ATOM 2257 C C . ARG A 1 297 ? -0.476 -17.762 15.411 1.00 87.62 297 ARG A C 1
ATOM 2259 O O . ARG A 1 297 ? -1.176 -17.891 16.413 1.00 87.62 297 ARG A O 1
ATOM 2266 N N . VAL A 1 298 ? -0.990 -17.776 14.180 1.00 86.69 298 VAL A N 1
ATOM 2267 C CA . VAL A 1 298 ? -2.429 -17.832 13.904 1.00 86.69 298 VAL A CA 1
ATOM 2268 C C . VAL A 1 298 ? -2.799 -19.103 13.159 1.00 86.69 298 VAL A C 1
ATOM 2270 O O . VAL A 1 298 ? -2.347 -19.364 12.042 1.00 86.69 298 VAL A O 1
ATOM 2273 N N . VAL A 1 299 ? -3.705 -19.871 13.760 1.00 87.06 299 VAL A N 1
ATOM 2274 C CA . VAL A 1 299 ? -4.306 -21.054 13.144 1.00 87.06 299 VAL A CA 1
ATOM 2275 C C . VAL A 1 299 ? -5.731 -20.711 12.733 1.00 87.06 299 VAL A C 1
ATOM 2277 O O . VAL A 1 299 ? -6.621 -20.584 13.570 1.00 87.06 299 VAL A O 1
ATOM 2280 N N . ILE A 1 300 ? -5.945 -20.566 11.426 1.00 83.00 300 ILE A N 1
ATOM 2281 C CA . ILE A 1 300 ? -7.287 -20.472 10.850 1.00 83.00 300 ILE A CA 1
ATOM 2282 C C . ILE A 1 300 ? -7.709 -21.891 10.500 1.00 83.00 300 ILE A C 1
ATOM 2284 O O . ILE A 1 300 ? -7.059 -22.549 9.688 1.00 83.00 300 ILE A O 1
ATOM 2288 N N . LYS A 1 301 ? -8.769 -22.370 11.150 1.00 86.25 301 LYS A N 1
ATOM 2289 C CA . LYS A 1 301 ? -9.289 -23.713 10.898 1.00 86.25 301 LYS A CA 1
ATOM 2290 C C . LYS A 1 301 ? -9.822 -23.810 9.459 1.00 86.25 301 LYS A C 1
ATOM 2292 O O . LYS A 1 301 ? -10.430 -22.840 9.006 1.00 86.25 301 LYS A O 1
ATOM 2297 N N . PRO A 1 302 ? -9.633 -24.935 8.746 1.00 82.00 302 PRO A N 1
ATOM 2298 C CA . PRO A 1 302 ? -10.108 -25.090 7.367 1.00 82.00 302 PRO A CA 1
ATOM 2299 C C . PRO A 1 302 ? -11.603 -24.793 7.173 1.00 82.00 302 PRO A C 1
ATOM 2301 O O . PRO A 1 302 ? -12.003 -24.275 6.136 1.00 82.00 302 PRO A O 1
ATOM 2304 N N . GLU A 1 303 ? -12.423 -25.091 8.178 1.00 87.69 303 GLU A N 1
ATOM 2305 C CA . GLU A 1 303 ? -13.869 -24.870 8.183 1.00 87.69 303 GLU A CA 1
ATOM 2306 C C . GLU A 1 303 ? -14.291 -23.434 8.536 1.00 87.69 303 GLU A C 1
ATOM 2308 O O . GLU A 1 303 ? -15.470 -23.094 8.409 1.00 87.69 303 GLU A O 1
ATOM 2313 N N . ALA A 1 304 ? -13.360 -22.582 8.983 1.00 89.88 304 ALA A N 1
ATOM 2314 C CA . ALA A 1 304 ? -13.667 -21.218 9.392 1.00 89.88 304 ALA A CA 1
ATOM 2315 C C . ALA A 1 304 ? -14.139 -20.385 8.192 1.00 89.88 304 ALA A C 1
ATOM 2317 O O . ALA A 1 304 ? -13.388 -20.144 7.244 1.00 89.88 304 ALA A O 1
ATOM 2318 N N . GLN A 1 305 ? -15.377 -19.898 8.264 1.00 93.81 305 GLN A N 1
ATOM 2319 C CA . GLN A 1 305 ? -15.944 -19.022 7.244 1.00 93.81 305 GLN A CA 1
ATOM 2320 C C . GLN A 1 305 ? -15.659 -17.554 7.581 1.00 93.81 305 GLN A C 1
ATOM 2322 O O . GLN A 1 305 ? -15.866 -17.141 8.726 1.00 93.81 305 GLN A O 1
ATOM 2327 N N . PRO A 1 306 ? -15.179 -16.750 6.617 1.00 97.00 306 PRO A N 1
ATOM 2328 C CA . PRO A 1 306 ? -15.042 -15.320 6.832 1.00 97.00 306 PRO A CA 1
ATOM 2329 C C . PRO A 1 306 ? -16.426 -14.668 6.938 1.00 97.00 306 PRO A C 1
ATOM 2331 O O . PRO A 1 306 ? -17.354 -15.044 6.224 1.00 97.00 306 PRO A O 1
ATOM 2334 N N . LEU A 1 307 ? -16.549 -13.643 7.783 1.00 97.38 307 LEU A N 1
ATOM 2335 C CA . LEU A 1 307 ? -17.732 -12.780 7.824 1.00 97.38 307 LEU A CA 1
ATOM 2336 C C . LEU A 1 307 ? -17.932 -12.059 6.493 1.00 97.38 307 LEU A C 1
ATOM 2338 O O . LEU A 1 307 ? -19.051 -11.883 6.018 1.00 97.38 307 LEU A O 1
ATOM 2342 N N . CYS A 1 308 ? -16.824 -11.611 5.907 1.00 97.62 308 CYS A N 1
ATOM 2343 C CA . CYS A 1 308 ? -16.791 -11.010 4.588 1.00 97.62 308 CYS A CA 1
ATOM 2344 C C . CYS A 1 308 ? -15.392 -11.136 3.974 1.00 97.62 308 CYS A C 1
ATOM 2346 O O . CYS A 1 308 ? -14.396 -11.380 4.661 1.00 97.62 308 CYS A O 1
ATOM 2348 N N . GLN A 1 309 ? -15.335 -10.971 2.656 1.00 97.38 309 GLN A N 1
ATOM 2349 C CA . GLN A 1 309 ? -14.096 -10.974 1.889 1.00 97.38 309 GLN A CA 1
ATOM 2350 C C . GLN A 1 309 ? -14.099 -9.851 0.860 1.00 97.38 309 GLN A C 1
ATOM 2352 O O . GLN A 1 309 ? -15.148 -9.546 0.283 1.00 97.38 309 GLN A O 1
ATOM 2357 N N . THR A 1 310 ? -12.940 -9.251 0.641 1.00 97.62 310 THR A N 1
ATOM 2358 C CA . THR A 1 310 ? -12.650 -8.294 -0.432 1.00 97.62 310 THR A CA 1
ATOM 2359 C C . THR A 1 310 ? -11.876 -9.027 -1.502 1.00 97.62 310 THR A C 1
ATOM 2361 O O . THR A 1 310 ? -10.938 -9.752 -1.176 1.00 97.62 310 THR A O 1
ATOM 2364 N N . VAL A 1 311 ? -12.280 -8.861 -2.756 1.00 97.88 311 VAL A N 1
ATOM 2365 C CA . VAL A 1 311 ? -11.664 -9.540 -3.892 1.00 97.88 311 VAL A CA 1
ATOM 2366 C C . VAL A 1 311 ? -11.256 -8.491 -4.911 1.00 97.88 311 VAL A C 1
ATOM 2368 O O . VAL A 1 311 ? -12.117 -7.776 -5.419 1.00 97.88 311 VAL A O 1
ATOM 2371 N N . THR A 1 312 ? -9.967 -8.445 -5.234 1.00 97.12 312 THR A N 1
ATOM 2372 C CA . THR A 1 312 ? -9.397 -7.448 -6.150 1.00 97.12 312 THR A CA 1
ATOM 2373 C C . THR A 1 312 ? -8.674 -8.149 -7.297 1.00 97.12 312 THR A C 1
ATOM 2375 O O . THR A 1 312 ? -7.878 -9.061 -7.051 1.00 97.12 312 THR A O 1
ATOM 2378 N N . PRO A 1 313 ? -8.915 -7.773 -8.564 1.00 97.94 313 PRO A N 1
ATOM 2379 C CA . PRO A 1 313 ? -8.198 -8.345 -9.692 1.00 97.94 313 PRO A CA 1
ATOM 2380 C C . PRO A 1 313 ? -6.729 -7.928 -9.748 1.00 97.94 313 PRO A C 1
ATOM 2382 O O . PRO A 1 313 ? -6.369 -6.791 -9.451 1.00 97.94 313 PRO A O 1
ATOM 2385 N N . LEU A 1 314 ? -5.882 -8.847 -10.228 1.00 98.31 314 LEU A N 1
ATOM 2386 C CA . LEU A 1 314 ? -4.467 -8.575 -10.493 1.00 98.31 314 LEU A CA 1
ATOM 2387 C C . LEU A 1 314 ? -4.264 -7.332 -11.374 1.00 98.31 314 LEU A C 1
ATOM 2389 O O . LEU A 1 314 ? -3.326 -6.565 -11.160 1.00 98.31 314 LEU A O 1
ATOM 2393 N N . ALA A 1 315 ? -5.173 -7.113 -12.328 1.00 97.81 315 ALA A N 1
ATOM 2394 C CA . ALA A 1 315 ? -5.147 -5.974 -13.236 1.00 97.81 315 ALA A CA 1
ATOM 2395 C C . ALA A 1 315 ? -5.138 -4.618 -12.508 1.00 97.81 315 ALA A C 1
ATOM 2397 O O . ALA A 1 315 ? -4.408 -3.722 -12.935 1.00 97.81 315 ALA A O 1
ATOM 2398 N N . ASP A 1 316 ? -5.865 -4.475 -11.396 1.00 97.44 316 ASP A N 1
ATOM 2399 C CA . ASP A 1 316 ? -5.919 -3.215 -10.647 1.00 97.44 316 ASP A CA 1
ATOM 2400 C C . ASP A 1 316 ? -4.576 -2.948 -9.965 1.00 97.44 316 ASP A C 1
ATOM 2402 O O . ASP A 1 316 ? -3.975 -1.890 -10.160 1.00 97.44 316 ASP A O 1
ATOM 2406 N N . ALA A 1 317 ? -4.030 -3.942 -9.259 1.00 97.62 317 ALA A N 1
ATOM 2407 C CA . ALA A 1 317 ? -2.706 -3.853 -8.642 1.00 97.62 317 ALA A CA 1
ATOM 2408 C C . ALA A 1 317 ? -1.603 -3.556 -9.681 1.00 97.62 317 ALA A C 1
ATOM 2410 O O . ALA A 1 317 ? -0.758 -2.680 -9.472 1.00 97.62 317 ALA A O 1
ATOM 2411 N N . MET A 1 318 ? -1.645 -4.216 -10.844 1.00 97.88 318 MET A N 1
ATOM 2412 C CA . MET A 1 318 ? -0.730 -3.948 -11.959 1.00 97.88 318 MET A CA 1
ATOM 2413 C C . MET A 1 318 ? -0.901 -2.542 -12.538 1.00 97.88 318 MET A C 1
ATOM 2415 O O . MET A 1 318 ? 0.097 -1.896 -12.868 1.00 97.88 318 MET A O 1
ATOM 2419 N N . ALA A 1 319 ? -2.132 -2.042 -12.668 1.00 97.56 319 ALA A N 1
ATOM 2420 C CA . ALA A 1 319 ? -2.388 -0.686 -13.137 1.00 97.56 319 ALA A CA 1
ATOM 2421 C C . ALA A 1 319 ? -1.812 0.345 -12.159 1.00 97.56 319 ALA A C 1
ATOM 2423 O O . ALA A 1 319 ? -1.151 1.298 -12.588 1.00 97.56 319 ALA A O 1
ATOM 2424 N N . ARG A 1 320 ? -1.981 0.125 -10.848 1.00 97.38 320 ARG A N 1
ATOM 2425 C CA . ARG A 1 320 ? -1.387 0.973 -9.807 1.00 97.38 320 ARG A CA 1
ATOM 2426 C C . ARG A 1 320 ? 0.139 0.958 -9.862 1.00 97.38 320 ARG A C 1
ATOM 2428 O O . ARG A 1 320 ? 0.745 2.033 -9.880 1.00 97.38 320 ARG A O 1
ATOM 2435 N N . ALA A 1 321 ? 0.749 -0.218 -10.003 1.00 98.12 321 ALA A N 1
ATOM 2436 C CA . ALA A 1 321 ? 2.196 -0.358 -10.134 1.00 98.12 321 ALA A CA 1
ATOM 2437 C C . ALA A 1 321 ? 2.752 0.320 -11.401 1.00 98.12 321 ALA A C 1
ATOM 2439 O O . ALA A 1 321 ? 3.755 1.019 -11.318 1.00 98.12 321 ALA A O 1
ATOM 2440 N N . ASN A 1 322 ? 2.114 0.159 -12.566 1.00 98.12 322 ASN A N 1
ATOM 2441 C CA . ASN A 1 322 ? 2.722 0.520 -13.856 1.00 98.12 322 ASN A CA 1
ATOM 2442 C C . ASN A 1 322 ? 2.288 1.879 -14.430 1.00 98.12 322 ASN A C 1
ATOM 2444 O O . ASN A 1 322 ? 3.080 2.520 -15.115 1.00 98.12 322 ASN A O 1
ATOM 2448 N N . LYS A 1 323 ? 1.055 2.352 -14.190 1.00 95.38 323 LYS A N 1
ATOM 2449 C CA . LYS A 1 323 ? 0.565 3.608 -14.807 1.00 95.38 323 LYS A CA 1
ATOM 2450 C C . LYS A 1 323 ? 1.002 4.864 -14.064 1.00 95.38 323 LYS A C 1
ATOM 2452 O O . LYS A 1 323 ? 1.185 5.903 -14.687 1.00 95.38 323 LYS A O 1
ATOM 2457 N N . ARG A 1 324 ? 1.167 4.769 -12.743 1.00 88.62 324 ARG A N 1
ATOM 2458 C CA . ARG A 1 324 ? 1.659 5.864 -11.887 1.00 88.62 324 ARG A CA 1
ATOM 2459 C C . ARG A 1 324 ? 2.912 5.476 -11.097 1.00 88.62 324 ARG A C 1
ATOM 2461 O O . ARG A 1 324 ? 3.272 6.160 -10.150 1.00 88.62 324 ARG A O 1
ATOM 2468 N N . SER A 1 325 ? 3.571 4.386 -11.496 1.00 96.75 325 SER A N 1
ATOM 2469 C CA . SER A 1 325 ? 4.817 3.902 -10.896 1.00 96.75 325 SER A CA 1
ATOM 2470 C C . SER A 1 325 ? 4.757 3.715 -9.371 1.00 96.75 325 SER A C 1
ATOM 2472 O O . SER A 1 325 ? 5.741 3.978 -8.681 1.00 96.75 325 SER A O 1
ATOM 2474 N N . LEU A 1 326 ? 3.620 3.276 -8.815 1.00 97.75 326 LEU A N 1
ATOM 2475 C CA . LEU A 1 326 ? 3.501 3.109 -7.365 1.00 97.75 326 LEU A CA 1
ATOM 2476 C C . LEU A 1 326 ? 4.420 1.969 -6.894 1.00 97.75 326 LEU A C 1
ATOM 2478 O O . LEU A 1 326 ? 4.162 0.800 -7.182 1.00 97.75 326 LEU A O 1
ATOM 2482 N N . ASN A 1 327 ? 5.497 2.317 -6.183 1.00 97.94 327 ASN A N 1
ATOM 2483 C CA . ASN A 1 327 ? 6.511 1.363 -5.722 1.00 97.94 327 ASN A CA 1
ATOM 2484 C C . ASN A 1 327 ? 5.910 0.301 -4.797 1.00 97.94 327 ASN A C 1
ATOM 2486 O O . ASN A 1 327 ? 6.082 -0.883 -5.062 1.00 97.94 327 ASN A O 1
ATOM 2490 N N . MET A 1 328 ? 5.126 0.716 -3.796 1.00 97.12 328 MET A N 1
ATOM 2491 C CA . MET A 1 328 ? 4.478 -0.197 -2.845 1.00 97.12 328 MET A CA 1
ATOM 2492 C C . MET A 1 328 ? 3.633 -1.271 -3.554 1.00 97.12 328 MET A C 1
ATOM 2494 O O . MET A 1 328 ? 3.727 -2.448 -3.216 1.00 97.12 328 MET A O 1
ATOM 2498 N N . ALA A 1 329 ? 2.881 -0.902 -4.599 1.00 98.38 329 ALA A N 1
ATOM 2499 C CA . ALA A 1 329 ? 2.101 -1.867 -5.374 1.00 98.38 329 ALA A CA 1
ATOM 2500 C C . ALA A 1 329 ? 2.987 -2.859 -6.142 1.00 98.38 329 ALA A C 1
ATOM 2502 O O . ALA A 1 329 ? 2.670 -4.043 -6.186 1.00 98.38 329 ALA A O 1
ATOM 2503 N N . ALA A 1 330 ? 4.104 -2.408 -6.722 1.00 98.50 330 ALA A N 1
ATOM 2504 C CA . ALA A 1 330 ? 5.042 -3.310 -7.392 1.00 98.50 330 ALA A CA 1
ATOM 2505 C C . ALA A 1 330 ? 5.677 -4.310 -6.414 1.00 98.50 330 ALA A C 1
ATOM 2507 O O . ALA A 1 330 ? 5.772 -5.492 -6.728 1.00 98.50 330 ALA A O 1
ATOM 2508 N N . GLU A 1 331 ? 6.047 -3.860 -5.219 1.00 97.62 331 GLU A N 1
ATOM 2509 C CA . GLU A 1 331 ? 6.577 -4.735 -4.170 1.00 97.62 331 GLU A CA 1
ATOM 2510 C C . GLU A 1 331 ? 5.526 -5.737 -3.673 1.00 97.62 331 GLU A C 1
ATOM 2512 O O . GLU A 1 331 ? 5.831 -6.915 -3.507 1.00 97.62 331 GLU A O 1
ATOM 2517 N N . CYS A 1 332 ? 4.264 -5.318 -3.525 1.00 97.75 332 CYS A N 1
ATOM 2518 C CA . CYS A 1 332 ? 3.161 -6.231 -3.213 1.00 97.75 332 CYS A CA 1
ATOM 2519 C C . CYS A 1 332 ? 3.015 -7.334 -4.269 1.00 97.75 332 CYS A C 1
ATOM 2521 O O . CYS A 1 332 ? 2.924 -8.508 -3.916 1.00 97.75 332 CYS A O 1
ATOM 2523 N N . LEU A 1 333 ? 3.041 -6.978 -5.562 1.00 98.25 333 LEU A N 1
ATOM 2524 C CA . LEU A 1 333 ? 3.013 -7.951 -6.661 1.00 98.25 333 LEU A CA 1
ATOM 2525 C C . LEU A 1 333 ? 4.193 -8.927 -6.572 1.00 98.25 333 LEU A C 1
ATOM 2527 O O . LEU A 1 333 ? 4.010 -10.134 -6.718 1.00 98.25 333 LEU A O 1
ATOM 2531 N N . PHE A 1 334 ? 5.393 -8.397 -6.332 1.00 98.06 334 PHE A N 1
ATOM 2532 C CA . PHE A 1 334 ? 6.629 -9.165 -6.259 1.00 98.06 334 PHE A CA 1
ATOM 2533 C C . PHE A 1 334 ? 6.610 -10.184 -5.117 1.00 98.06 334 PHE A C 1
ATOM 2535 O O . PHE A 1 334 ? 6.773 -11.380 -5.359 1.00 98.06 334 PHE A O 1
ATOM 2542 N N . LEU A 1 335 ? 6.348 -9.722 -3.893 1.00 96.94 335 LEU A N 1
ATOM 2543 C CA . LEU A 1 335 ? 6.313 -10.569 -2.703 1.00 96.94 335 LEU A CA 1
ATOM 2544 C C . LEU A 1 335 ? 5.174 -11.585 -2.779 1.00 96.94 335 LEU A C 1
ATOM 2546 O O . LEU A 1 335 ? 5.348 -12.735 -2.380 1.00 96.94 335 LEU A O 1
ATOM 2550 N N . ARG A 1 336 ? 4.023 -11.192 -3.341 1.00 96.94 336 ARG A N 1
ATOM 2551 C CA . ARG A 1 336 ? 2.879 -12.095 -3.476 1.00 96.94 336 ARG A CA 1
ATOM 2552 C C . ARG A 1 336 ? 3.096 -13.208 -4.495 1.00 96.94 336 ARG A C 1
ATOM 2554 O O . ARG A 1 336 ? 2.592 -14.315 -4.295 1.00 96.94 336 ARG A O 1
ATOM 2561 N N . ALA A 1 337 ? 3.775 -12.908 -5.598 1.00 97.94 337 ALA A N 1
ATOM 2562 C CA . ALA A 1 337 ? 4.119 -13.887 -6.626 1.00 97.94 337 ALA A CA 1
ATOM 2563 C C . ALA A 1 337 ? 5.284 -14.803 -6.207 1.00 97.94 337 ALA A C 1
ATOM 2565 O O . ALA A 1 337 ? 5.430 -15.905 -6.744 1.00 97.94 337 ALA A O 1
ATOM 2566 N N . GLY A 1 338 ? 6.110 -14.342 -5.264 1.00 96.44 338 GLY A N 1
ATOM 2567 C CA . GLY A 1 338 ? 7.187 -15.107 -4.650 1.00 96.44 338 GLY A CA 1
ATOM 2568 C C . GLY A 1 338 ? 6.772 -15.844 -3.376 1.00 96.44 338 GLY A C 1
ATOM 2569 O O . GLY A 1 338 ? 5.635 -16.291 -3.232 1.00 96.44 338 GLY A O 1
ATOM 2570 N N . ASP A 1 339 ? 7.725 -16.012 -2.461 1.00 93.50 339 ASP A N 1
ATOM 2571 C CA . ASP A 1 339 ? 7.525 -16.710 -1.183 1.00 93.50 339 ASP A CA 1
ATOM 2572 C C . ASP A 1 339 ? 7.201 -15.763 -0.015 1.00 93.50 339 ASP A C 1
ATOM 2574 O O . ASP A 1 339 ? 7.067 -16.200 1.128 1.00 93.50 339 ASP A O 1
ATOM 2578 N N . GLY A 1 340 ? 7.035 -14.471 -0.309 1.00 92.00 340 GLY A N 1
ATOM 2579 C CA . GLY A 1 340 ? 6.797 -13.424 0.678 1.00 92.00 340 GLY A CA 1
ATOM 2580 C C . GLY A 1 340 ? 8.067 -12.801 1.256 1.00 92.00 340 GLY A C 1
ATOM 2581 O O . GLY A 1 340 ? 7.933 -11.840 2.012 1.00 92.00 340 GLY A O 1
ATOM 2582 N N . THR A 1 341 ? 9.258 -13.287 0.881 1.00 93.19 341 THR A N 1
ATOM 2583 C CA . THR A 1 341 ? 10.550 -12.678 1.237 1.00 93.19 341 THR A CA 1
ATOM 2584 C C . THR A 1 341 ? 11.197 -11.996 0.036 1.00 93.19 341 THR A C 1
ATOM 2586 O O . THR A 1 341 ? 11.033 -12.468 -1.091 1.00 93.19 341 THR A O 1
ATOM 2589 N N . TRP A 1 342 ? 11.960 -10.914 0.215 1.00 94.56 342 TRP A N 1
ATOM 2590 C CA . TRP A 1 342 ? 12.601 -10.246 -0.933 1.00 94.56 342 TRP A CA 1
ATOM 2591 C C . TRP A 1 342 ? 13.638 -11.134 -1.629 1.00 94.56 342 TRP A C 1
ATOM 2593 O O . TRP A 1 342 ? 13.631 -11.251 -2.857 1.00 94.56 342 TRP A O 1
ATOM 2603 N N . ALA A 1 343 ? 14.500 -11.800 -0.857 1.00 94.38 343 ALA A N 1
ATOM 2604 C CA . ALA A 1 343 ? 15.550 -12.661 -1.400 1.00 94.38 343 ALA A CA 1
ATOM 2605 C C . ALA A 1 343 ? 14.972 -13.899 -2.106 1.00 94.38 343 ALA A C 1
ATOM 2607 O O . ALA A 1 343 ? 15.373 -14.229 -3.227 1.00 94.38 343 ALA A O 1
ATOM 2608 N N . GLY A 1 344 ? 13.999 -14.564 -1.479 1.00 95.50 344 GLY A N 1
ATOM 2609 C CA . GLY A 1 344 ? 13.331 -15.725 -2.054 1.00 95.50 344 GLY A CA 1
ATOM 2610 C C . GLY A 1 344 ? 12.509 -15.367 -3.289 1.00 95.50 344 GLY A C 1
ATOM 2611 O O . GLY A 1 344 ? 12.641 -16.011 -4.333 1.00 95.50 344 GLY A O 1
ATOM 2612 N N . SER A 1 345 ? 11.757 -14.265 -3.241 1.00 96.69 345 SER A N 1
ATOM 2613 C CA . SER A 1 345 ? 11.010 -13.754 -4.398 1.00 96.69 345 SER A CA 1
ATOM 2614 C C . SER A 1 345 ? 11.932 -13.370 -5.563 1.00 96.69 345 SER A C 1
ATOM 2616 O O . SER A 1 345 ? 11.600 -13.653 -6.713 1.00 96.69 345 SER A O 1
ATOM 2618 N N . ALA A 1 346 ? 13.123 -12.813 -5.304 1.00 96.94 346 ALA A N 1
ATOM 2619 C CA . ALA A 1 346 ? 14.096 -12.471 -6.350 1.00 96.94 346 ALA A CA 1
ATOM 2620 C C . ALA A 1 346 ? 14.653 -13.712 -7.055 1.00 96.94 346 ALA A C 1
ATOM 2622 O O . ALA A 1 346 ? 14.760 -13.742 -8.289 1.00 96.94 346 ALA A O 1
ATOM 2623 N N . LYS A 1 347 ? 14.960 -14.758 -6.280 1.00 98.00 347 LYS A N 1
ATOM 2624 C CA . LYS A 1 347 ? 15.366 -16.060 -6.815 1.00 98.00 347 LYS A CA 1
ATOM 2625 C C . LYS A 1 347 ? 14.257 -16.652 -7.687 1.00 98.00 347 LYS A C 1
ATOM 2627 O O . LYS A 1 347 ? 14.504 -16.995 -8.841 1.00 98.00 347 LYS A O 1
ATOM 2632 N N . LEU A 1 348 ? 13.030 -16.692 -7.169 1.00 98.31 348 LEU A N 1
ATOM 2633 C CA . LEU A 1 348 ? 11.872 -17.232 -7.881 1.00 98.31 348 LEU A CA 1
ATOM 2634 C C . LEU A 1 348 ? 11.551 -16.451 -9.160 1.00 98.31 348 LEU A C 1
ATOM 2636 O O . LEU A 1 348 ? 11.208 -17.064 -10.172 1.00 98.31 348 LEU A O 1
ATOM 2640 N N . MET A 1 349 ? 11.684 -15.124 -9.138 1.00 98.19 349 MET A N 1
ATOM 2641 C CA . MET A 1 349 ? 11.542 -14.282 -10.324 1.00 98.19 349 MET A CA 1
ATOM 2642 C C . MET A 1 349 ? 12.579 -14.638 -11.383 1.00 98.19 349 MET A C 1
ATOM 2644 O O . MET A 1 349 ? 12.212 -14.860 -12.534 1.00 98.19 349 MET A O 1
ATOM 2648 N N . SER A 1 350 ? 13.849 -14.744 -10.995 1.00 97.62 350 SER A N 1
ATOM 2649 C CA . SER A 1 350 ? 14.937 -15.065 -11.923 1.00 97.62 350 SER A CA 1
ATOM 2650 C C . SER A 1 350 ? 14.740 -16.439 -12.571 1.00 97.62 350 SER A C 1
ATOM 2652 O O . SER A 1 350 ? 14.815 -16.556 -13.790 1.00 97.62 350 SER A O 1
ATOM 2654 N N . GLU A 1 351 ? 14.410 -17.462 -11.777 1.00 97.56 351 GLU A N 1
ATOM 2655 C CA . GLU A 1 351 ? 14.142 -18.821 -12.270 1.00 97.56 351 GLU A CA 1
ATOM 2656 C C . GLU A 1 351 ? 12.917 -18.875 -13.194 1.00 97.56 351 GLU A C 1
ATOM 2658 O O . GLU A 1 351 ? 12.948 -19.533 -14.233 1.00 97.56 351 GLU A O 1
ATOM 2663 N N . THR A 1 352 ? 11.839 -18.170 -12.836 1.00 97.88 352 THR A N 1
ATOM 2664 C CA . THR A 1 352 ? 10.602 -18.147 -13.633 1.00 97.88 352 THR A CA 1
ATOM 2665 C C . THR A 1 352 ? 10.830 -17.462 -14.970 1.00 97.88 352 THR A C 1
ATOM 2667 O O . THR A 1 352 ? 10.507 -18.028 -16.007 1.00 97.88 352 THR A O 1
ATOM 2670 N N . LEU A 1 353 ? 11.409 -16.259 -14.962 1.00 96.62 353 LEU A N 1
ATOM 2671 C CA . LEU A 1 353 ? 11.604 -15.491 -16.187 1.00 96.62 353 LEU A CA 1
ATOM 2672 C C . LEU A 1 353 ? 12.642 -16.140 -17.108 1.00 96.62 353 LEU A C 1
ATOM 2674 O O . LEU A 1 353 ? 12.450 -16.120 -18.318 1.00 96.62 353 LEU A O 1
ATOM 2678 N N . ALA A 1 354 ? 13.689 -16.767 -16.562 1.00 95.81 354 ALA A N 1
ATOM 2679 C CA . ALA A 1 354 ? 14.624 -17.548 -17.369 1.00 95.81 354 ALA A CA 1
ATOM 2680 C C . ALA A 1 354 ? 13.944 -18.764 -18.014 1.00 95.81 354 ALA A C 1
ATOM 2682 O O . ALA A 1 354 ? 14.201 -19.060 -19.169 1.00 95.81 354 ALA A O 1
ATOM 2683 N N . LYS A 1 355 ? 13.048 -19.460 -17.307 1.00 94.31 355 LYS A N 1
ATOM 2684 C CA . LYS A 1 355 ? 12.330 -20.608 -17.879 1.00 94.31 355 LYS A CA 1
ATOM 2685 C C . LYS A 1 355 ? 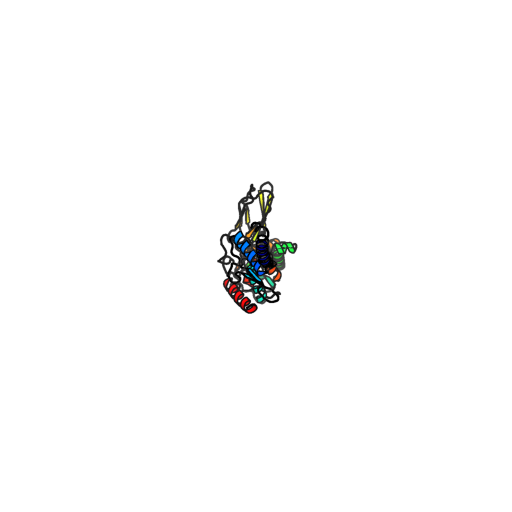11.335 -20.210 -18.977 1.00 94.31 355 LYS A C 1
ATOM 2687 O O . LYS A 1 355 ? 11.161 -20.961 -19.929 1.00 94.31 355 LYS A O 1
ATOM 2692 N N . GLU A 1 356 ? 10.643 -19.088 -18.805 1.00 88.94 356 GLU A N 1
ATOM 2693 C CA . GLU A 1 356 ? 9.586 -18.637 -19.724 1.00 88.94 356 GLU A CA 1
ATOM 2694 C C . GLU A 1 356 ? 10.136 -17.883 -20.948 1.00 88.94 356 GLU A C 1
ATOM 2696 O O . GLU A 1 356 ? 9.505 -17.893 -22.004 1.00 88.94 356 GLU A O 1
ATOM 2701 N N . PHE A 1 357 ? 11.284 -17.203 -20.812 1.00 83.25 357 PHE A N 1
ATOM 2702 C CA . PHE A 1 357 ? 11.769 -16.234 -21.807 1.00 83.25 357 PHE A CA 1
ATOM 2703 C C . PHE A 1 357 ? 13.246 -16.379 -22.219 1.00 83.25 357 PHE A C 1
ATOM 2705 O O . PHE A 1 357 ? 13.701 -15.559 -23.022 1.00 83.25 357 PHE A O 1
ATOM 2712 N N . ALA A 1 358 ? 13.997 -17.353 -21.689 1.00 66.94 358 ALA A N 1
ATOM 2713 C CA . ALA A 1 358 ? 15.310 -17.728 -22.238 1.00 66.94 358 ALA A CA 1
ATOM 2714 C C . ALA A 1 358 ? 15.153 -18.847 -23.271 1.00 66.94 358 ALA A C 1
ATOM 2716 O O . ALA A 1 358 ? 15.921 -18.815 -24.261 1.00 66.94 358 ALA A O 1
#